Protein AF-A0A9N9CXP7-F1 (afdb_monomer_lite)

Organism: NCBI:txid144530

Sequence (203 aa):
FEVTANEIPDDVFRAHIGELWSLYLSGFIREAYKFSDDKGALYIIEADSLNEAKANTAHLSLSINAYCTYDFIALGPYRSWEKFFQSNDEEIKQQLNIPVEKITNESELQYIWSLFTFNSNFTHEKYRNNVVKQAIQTFRYYKAGIFKELYVMQRPLIVTINVVAKDVQEADIYFQGLPFVNSGMLDWESIPLSPFDYWAKLQ

Structure (mmCIF, N/CA/C/O backbone):
data_AF-A0A9N9CXP7-F1
#
_entry.id   AF-A0A9N9CXP7-F1
#
loop_
_atom_site.group_PDB
_atom_site.id
_atom_site.type_symbol
_atom_site.label_atom_id
_atom_site.label_alt_id
_atom_site.label_comp_id
_atom_site.label_asym_id
_atom_site.label_entity_id
_atom_site.label_seq_id
_atom_site.pdbx_PDB_ins_code
_atom_site.Cartn_x
_atom_site.Cartn_y
_atom_site.Cartn_z
_atom_site.occupancy
_atom_site.B_iso_or_equiv
_atom_site.auth_seq_id
_atom_site.auth_comp_id
_atom_site.auth_asym_id
_atom_site.auth_atom_id
_atom_site.pdbx_PDB_model_num
ATOM 1 N N . PHE A 1 1 ? 7.970 3.909 -6.775 1.00 72.81 1 PHE A N 1
ATOM 2 C CA . PHE A 1 1 ? 8.938 4.685 -7.568 1.00 72.81 1 PHE A CA 1
ATOM 3 C C . PHE A 1 1 ? 8.174 5.723 -8.356 1.00 72.81 1 PHE A C 1
ATOM 5 O O . PHE A 1 1 ? 7.051 5.428 -8.754 1.00 72.81 1 PHE A O 1
ATOM 12 N N . GLU A 1 2 ? 8.767 6.890 -8.572 1.00 68.25 2 GLU A N 1
ATOM 13 C CA . GLU A 1 2 ? 8.227 7.924 -9.458 1.00 68.25 2 GLU A CA 1
ATOM 14 C C . GLU A 1 2 ? 9.088 8.007 -10.718 1.00 68.25 2 GLU A C 1
ATOM 16 O O . GLU A 1 2 ? 10.318 7.930 -10.641 1.00 68.25 2 GLU A O 1
ATOM 21 N N . VAL A 1 3 ? 8.447 8.120 -11.881 1.00 72.75 3 VAL A N 1
ATOM 22 C CA . VAL A 1 3 ? 9.134 8.373 -13.151 1.00 72.75 3 VAL A CA 1
ATOM 23 C C . VAL A 1 3 ? 9.573 9.835 -13.181 1.00 72.75 3 VAL A C 1
ATOM 25 O O . VAL A 1 3 ? 8.749 10.741 -13.089 1.00 72.75 3 VAL A O 1
ATOM 28 N N . THR A 1 4 ? 10.875 10.074 -13.328 1.00 66.19 4 THR A N 1
ATOM 29 C CA . THR A 1 4 ? 11.462 11.426 -13.308 1.00 66.19 4 THR A CA 1
ATOM 30 C C . THR A 1 4 ? 11.680 12.012 -14.703 1.00 66.19 4 THR A C 1
ATOM 32 O O . THR A 1 4 ? 11.959 13.204 -14.831 1.00 66.19 4 THR A O 1
ATOM 35 N N . ALA A 1 5 ? 11.562 11.195 -15.753 1.00 65.75 5 ALA A N 1
ATOM 36 C CA . ALA A 1 5 ? 11.796 11.600 -17.134 1.00 65.75 5 ALA A CA 1
ATOM 37 C C . ALA A 1 5 ? 10.507 11.664 -17.956 1.00 65.75 5 ALA A C 1
ATOM 39 O O . ALA A 1 5 ? 9.596 10.863 -17.781 1.00 65.75 5 ALA A O 1
ATOM 40 N N . ASN A 1 6 ? 10.470 12.602 -18.907 1.00 68.62 6 ASN A N 1
ATOM 41 C CA . ASN A 1 6 ? 9.332 12.772 -19.813 1.00 68.62 6 ASN A CA 1
ATOM 42 C C . ASN A 1 6 ? 9.182 11.602 -20.798 1.00 68.62 6 ASN A C 1
ATOM 44 O O . ASN A 1 6 ? 8.074 11.324 -21.241 1.00 68.62 6 ASN A O 1
ATOM 48 N N . GLU A 1 7 ? 10.287 10.927 -21.131 1.00 81.56 7 GLU A N 1
ATOM 49 C CA . GLU A 1 7 ? 10.320 9.757 -22.008 1.00 81.56 7 GLU A CA 1
ATOM 50 C C . GLU A 1 7 ? 11.385 8.771 -21.510 1.00 81.56 7 GLU A C 1
ATOM 52 O O . GLU A 1 7 ? 12.504 9.166 -21.170 1.00 81.56 7 GLU A O 1
ATOM 57 N N . ILE A 1 8 ? 11.031 7.486 -21.468 1.00 87.31 8 ILE A N 1
ATOM 58 C CA . ILE A 1 8 ? 11.930 6.378 -21.132 1.00 87.31 8 ILE A CA 1
ATOM 59 C C . ILE A 1 8 ? 12.134 5.561 -22.414 1.00 87.31 8 ILE A C 1
ATOM 61 O O . ILE A 1 8 ? 11.135 5.152 -23.007 1.00 87.31 8 ILE A O 1
ATOM 65 N N . PRO A 1 9 ? 13.379 5.287 -22.847 1.00 92.44 9 PRO A N 1
ATOM 66 C CA . PRO A 1 9 ? 13.625 4.415 -23.992 1.00 92.44 9 PRO A CA 1
ATOM 67 C C . PRO A 1 9 ? 13.009 3.021 -23.799 1.00 92.44 9 PRO A C 1
ATOM 69 O O . PRO A 1 9 ? 13.149 2.415 -22.733 1.00 92.44 9 PRO A O 1
ATOM 72 N N . ASP A 1 10 ? 12.346 2.500 -24.834 1.00 90.06 10 ASP A N 1
ATOM 73 C CA . ASP A 1 10 ? 11.617 1.223 -24.778 1.00 90.06 10 ASP A CA 1
ATOM 74 C C . ASP A 1 10 ? 12.507 0.038 -24.375 1.00 90.06 10 ASP A C 1
ATOM 76 O O . ASP A 1 10 ? 12.066 -0.859 -23.655 1.00 90.06 10 ASP A O 1
ATOM 80 N N . ASP A 1 11 ? 13.761 0.022 -24.823 1.00 92.69 11 ASP A N 1
ATOM 81 C CA . ASP A 1 11 ? 14.742 -1.007 -24.485 1.00 92.69 11 ASP A CA 1
ATOM 82 C C . ASP A 1 11 ? 15.120 -0.960 -23.000 1.00 92.69 11 ASP A C 1
ATOM 84 O O . ASP A 1 11 ? 15.135 -2.001 -22.339 1.00 92.69 11 ASP A O 1
ATOM 88 N N . VAL A 1 12 ? 15.327 0.241 -22.451 1.00 93.50 12 VAL A N 1
ATOM 89 C CA . VAL A 1 12 ? 15.604 0.449 -21.021 1.00 93.50 12 VAL A CA 1
ATOM 90 C C . VAL A 1 12 ? 14.388 0.073 -20.177 1.00 93.50 12 VAL A C 1
ATOM 92 O O . VAL A 1 12 ? 14.528 -0.604 -19.155 1.00 93.50 12 VAL A O 1
ATOM 95 N N . PHE A 1 13 ? 13.185 0.463 -20.604 1.00 91.31 13 PHE A N 1
ATOM 96 C CA . PHE A 1 13 ? 11.953 0.095 -19.912 1.00 91.31 13 PHE A CA 1
ATOM 97 C C . PHE A 1 13 ? 11.734 -1.421 -19.933 1.00 91.31 13 PHE A C 1
ATOM 99 O O . PHE A 1 13 ? 11.471 -2.022 -18.894 1.00 91.31 13 PHE A O 1
ATOM 106 N N . ARG A 1 14 ? 11.900 -2.081 -21.085 1.00 93.06 14 ARG A N 1
ATOM 107 C CA . ARG A 1 14 ? 11.744 -3.539 -21.197 1.00 93.06 14 ARG A CA 1
ATOM 108 C C . ARG A 1 14 ? 12.778 -4.291 -20.360 1.00 93.06 14 ARG A C 1
ATOM 110 O O . ARG A 1 14 ? 12.410 -5.260 -19.696 1.00 93.06 14 ARG A O 1
ATOM 117 N N . ALA A 1 15 ? 14.035 -3.842 -20.359 1.00 95.12 15 ALA A N 1
ATOM 118 C CA . ALA A 1 15 ? 15.076 -4.395 -19.495 1.00 95.12 15 ALA A CA 1
ATOM 119 C C . ALA A 1 15 ? 14.673 -4.287 -18.018 1.00 95.12 15 ALA A C 1
ATOM 121 O O . ALA A 1 15 ? 14.692 -5.285 -17.299 1.00 95.12 15 ALA A O 1
ATOM 122 N N . HIS A 1 16 ? 14.178 -3.116 -17.610 1.00 94.56 16 HIS A N 1
ATOM 123 C CA . HIS A 1 16 ? 13.695 -2.885 -16.255 1.00 94.56 16 HIS A CA 1
ATOM 124 C C . HIS A 1 16 ? 12.568 -3.834 -15.838 1.00 94.56 16 HIS A C 1
ATOM 126 O O . HIS A 1 16 ? 12.617 -4.427 -14.761 1.00 94.56 16 HIS A O 1
ATOM 132 N N . ILE A 1 17 ? 11.561 -4.021 -16.696 1.00 94.56 17 ILE A N 1
ATOM 133 C CA . ILE A 1 17 ? 10.469 -4.960 -16.414 1.00 94.56 17 ILE A CA 1
ATOM 134 C C . ILE A 1 17 ? 10.996 -6.398 -16.287 1.00 94.56 17 ILE A C 1
ATOM 136 O O . ILE A 1 17 ? 10.518 -7.143 -15.433 1.00 94.56 17 ILE A O 1
ATOM 140 N N . GLY A 1 18 ? 11.996 -6.795 -17.079 1.00 95.88 18 GLY A N 1
ATOM 141 C CA . GLY A 1 18 ? 12.614 -8.124 -16.981 1.00 95.88 18 GLY A CA 1
ATOM 142 C C . GLY A 1 18 ? 13.365 -8.349 -15.664 1.00 95.88 18 GLY A C 1
ATOM 143 O O . GLY A 1 18 ? 13.296 -9.431 -15.073 1.00 95.88 18 GLY A O 1
ATOM 144 N N . GLU A 1 19 ? 14.043 -7.320 -15.164 1.00 96.19 19 GLU A N 1
ATOM 145 C CA . GLU A 1 19 ? 14.725 -7.357 -13.867 1.00 96.19 19 GLU A CA 1
ATOM 146 C C . GLU A 1 19 ? 13.720 -7.408 -12.708 1.00 96.19 19 GLU A C 1
ATOM 148 O O . GLU A 1 19 ? 13.852 -8.247 -11.817 1.00 96.19 19 GLU A O 1
ATOM 153 N N . LEU A 1 20 ? 12.669 -6.579 -12.747 1.00 95.38 20 LEU A N 1
ATOM 154 C CA . LEU A 1 20 ? 11.582 -6.620 -11.763 1.00 95.38 20 LEU A CA 1
ATOM 155 C C . LEU A 1 20 ? 10.879 -7.978 -11.752 1.00 95.38 20 LEU A C 1
ATOM 157 O O . LEU A 1 20 ? 10.563 -8.500 -10.688 1.00 95.38 20 LEU A O 1
ATOM 161 N N . TRP A 1 21 ? 10.668 -8.577 -12.923 1.00 95.44 21 TRP A N 1
ATOM 162 C CA . TRP A 1 21 ? 10.112 -9.921 -13.029 1.00 95.44 21 TRP A CA 1
ATOM 163 C C . TRP A 1 21 ? 11.020 -10.970 -12.385 1.00 95.44 21 TRP A C 1
ATOM 165 O O . TRP A 1 21 ? 10.540 -11.859 -11.687 1.00 95.44 21 TRP A O 1
ATOM 175 N N . SER A 1 22 ? 12.336 -10.840 -12.549 1.00 95.94 22 SER A N 1
ATOM 176 C CA . SER A 1 22 ? 13.303 -11.725 -11.890 1.00 95.94 22 SER A CA 1
ATOM 177 C C . SER A 1 22 ? 13.246 -11.592 -10.363 1.00 95.94 22 SER A C 1
ATOM 179 O O . SER A 1 22 ? 13.279 -12.601 -9.660 1.00 95.94 22 SER A O 1
ATOM 181 N N . LEU A 1 23 ? 13.088 -10.366 -9.849 1.00 96.38 23 LEU A N 1
ATOM 182 C CA . LEU A 1 23 ? 12.884 -10.094 -8.421 1.00 96.38 23 LEU A CA 1
ATOM 183 C C . LEU A 1 23 ? 11.523 -10.587 -7.901 1.00 96.38 23 LEU A C 1
ATOM 185 O O . LEU A 1 23 ? 11.404 -10.994 -6.748 1.00 96.38 23 LEU A O 1
ATOM 189 N N . TYR A 1 24 ? 10.487 -10.563 -8.737 1.00 95.50 24 TYR A N 1
ATOM 190 C CA . TYR A 1 24 ? 9.189 -11.149 -8.409 1.00 95.50 24 TYR A CA 1
ATOM 191 C C . TYR A 1 24 ? 9.285 -12.676 -8.307 1.00 95.50 24 TYR A C 1
ATOM 193 O O . TYR A 1 24 ? 8.863 -13.268 -7.316 1.00 95.50 24 TYR A O 1
ATOM 201 N N . LEU A 1 25 ? 9.924 -13.324 -9.286 1.00 95.06 25 LEU A N 1
ATOM 202 C CA . LEU A 1 25 ? 10.129 -14.775 -9.291 1.00 95.06 25 LEU A CA 1
ATOM 203 C C . LEU A 1 25 ? 11.022 -15.273 -8.148 1.00 95.06 25 LEU A C 1
ATOM 205 O O . LEU A 1 25 ? 10.848 -16.407 -7.704 1.00 95.06 25 LEU A O 1
ATOM 209 N N . SER A 1 26 ? 11.964 -14.458 -7.664 1.00 95.94 26 SER A N 1
ATOM 210 C CA . SER A 1 26 ? 12.790 -14.811 -6.502 1.00 95.94 26 SER A CA 1
ATOM 211 C C . SER A 1 26 ? 12.045 -14.702 -5.168 1.00 95.94 26 SER A C 1
ATOM 213 O O . SER A 1 26 ? 12.567 -15.150 -4.148 1.00 95.94 26 SER A O 1
ATOM 215 N N . GLY A 1 27 ? 10.842 -14.117 -5.161 1.00 95.00 27 GLY A N 1
ATOM 216 C CA . GLY A 1 27 ? 10.073 -13.824 -3.953 1.00 95.00 27 GLY A CA 1
ATOM 217 C C . GLY A 1 27 ? 10.490 -12.535 -3.243 1.00 95.00 27 GLY A C 1
ATOM 218 O O . GLY A 1 27 ? 9.924 -12.223 -2.200 1.00 95.00 27 GLY A O 1
ATOM 219 N N . PHE A 1 28 ? 11.439 -11.771 -3.796 1.00 96.12 28 PHE A N 1
ATOM 220 C CA . PHE A 1 28 ? 11.832 -10.475 -3.241 1.00 96.12 28 PHE A CA 1
ATOM 221 C C . PHE A 1 28 ? 10.719 -9.431 -3.407 1.00 96.12 28 PHE A C 1
ATOM 223 O O . PHE A 1 28 ? 10.417 -8.697 -2.471 1.00 96.12 28 PHE A O 1
ATOM 230 N N . ILE A 1 29 ? 10.072 -9.374 -4.577 1.00 96.75 29 ILE A N 1
ATOM 231 C CA . ILE A 1 29 ? 8.837 -8.597 -4.770 1.00 96.75 29 ILE A CA 1
ATOM 232 C C . ILE A 1 29 ? 7.653 -9.533 -4.544 1.00 96.75 29 ILE A C 1
ATOM 234 O O . ILE A 1 29 ? 7.446 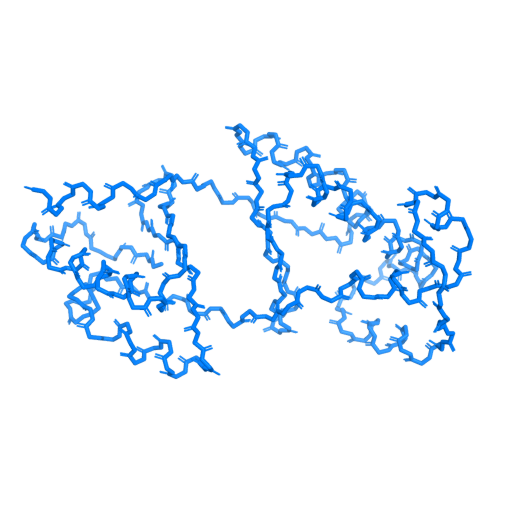-10.468 -5.314 1.00 96.75 29 ILE A O 1
ATOM 238 N N . ARG A 1 30 ? 6.846 -9.255 -3.520 1.00 94.88 30 ARG A N 1
ATOM 239 C CA . ARG A 1 30 ? 5.633 -10.023 -3.217 1.00 94.88 30 ARG A CA 1
ATOM 240 C C . ARG A 1 30 ? 4.432 -9.520 -4.005 1.00 94.88 30 ARG A C 1
ATOM 242 O O . ARG A 1 30 ? 3.683 -10.313 -4.569 1.00 94.88 30 ARG A O 1
ATOM 249 N N . GLU A 1 31 ? 4.257 -8.203 -4.059 1.00 93.75 31 GLU A N 1
ATOM 250 C CA . GLU A 1 31 ? 3.163 -7.562 -4.792 1.00 93.75 31 GLU A CA 1
ATOM 251 C C . GLU A 1 31 ? 3.659 -6.331 -5.556 1.00 93.75 31 GLU A C 1
ATOM 253 O O . GLU A 1 31 ? 4.595 -5.652 -5.128 1.00 93.75 31 GLU A O 1
ATOM 258 N N . ALA A 1 32 ? 3.010 -6.034 -6.681 1.00 94.12 32 ALA A N 1
ATOM 259 C CA . ALA A 1 32 ? 3.299 -4.881 -7.520 1.00 94.12 32 ALA A CA 1
ATOM 260 C C . ALA A 1 32 ? 1.993 -4.247 -8.004 1.00 94.12 32 ALA A C 1
ATOM 262 O O . ALA A 1 32 ? 1.072 -4.954 -8.422 1.00 94.12 32 ALA A O 1
ATOM 263 N N . TYR A 1 33 ? 1.939 -2.918 -7.983 1.00 93.19 33 TYR A N 1
ATOM 264 C CA . TYR A 1 33 ? 0.794 -2.117 -8.411 1.00 93.19 33 TYR A CA 1
ATOM 265 C C . TYR A 1 33 ? 1.274 -0.868 -9.135 1.00 93.19 33 TYR A C 1
ATOM 267 O O . TYR A 1 33 ? 2.288 -0.292 -8.750 1.00 93.19 33 TYR A O 1
ATOM 275 N N . LYS A 1 34 ? 0.536 -0.407 -10.144 1.00 92.12 34 LYS A N 1
ATOM 276 C CA . LYS A 1 34 ? 0.782 0.905 -10.756 1.00 92.12 34 LYS A CA 1
ATOM 277 C C . LYS A 1 34 ? -0.044 1.967 -10.053 1.00 92.12 34 LYS A C 1
ATOM 279 O O . LYS A 1 34 ? -1.154 1.687 -9.599 1.00 92.12 34 LYS A O 1
ATOM 284 N N . PHE A 1 35 ? 0.460 3.190 -10.013 1.00 90.06 35 PHE A N 1
ATOM 285 C CA . PHE A 1 35 ? -0.400 4.331 -9.729 1.00 90.06 35 PHE A CA 1
ATOM 286 C C . PHE A 1 35 ? -1.348 4.547 -10.905 1.00 90.06 35 PHE A C 1
ATOM 288 O O . PHE A 1 35 ? -0.978 4.331 -12.057 1.00 90.06 35 PHE A O 1
ATOM 295 N N . SER A 1 36 ? -2.588 4.936 -10.619 1.00 86.19 36 SER A N 1
ATOM 296 C CA . SER A 1 36 ? -3.614 5.066 -11.667 1.00 86.19 36 SER A CA 1
ATOM 297 C C . SER A 1 36 ? -3.382 6.251 -12.610 1.00 86.19 36 SER A C 1
ATOM 299 O O . SER A 1 36 ? -4.065 6.362 -13.621 1.00 86.19 36 SER A O 1
ATOM 301 N N . ASP A 1 37 ? -2.432 7.130 -12.291 1.00 84.25 37 ASP A N 1
ATOM 302 C CA . ASP A 1 37 ? -1.953 8.191 -13.178 1.00 84.25 37 ASP A CA 1
ATOM 303 C C . ASP A 1 37 ? -0.748 7.763 -14.040 1.00 84.25 37 ASP A C 1
ATOM 305 O O . ASP A 1 37 ? -0.185 8.595 -14.749 1.00 84.25 37 ASP A O 1
ATOM 309 N N . ASP A 1 38 ? -0.352 6.484 -13.967 1.00 79.00 38 ASP A N 1
ATOM 310 C CA . ASP A 1 38 ? 0.796 5.864 -14.643 1.00 79.00 38 ASP A CA 1
ATOM 311 C C . ASP A 1 38 ? 2.158 6.543 -14.363 1.00 79.00 38 ASP A C 1
ATOM 313 O O . ASP A 1 38 ? 3.153 6.246 -15.028 1.00 79.00 38 ASP A O 1
ATOM 317 N N . LYS A 1 39 ? 2.263 7.408 -13.342 1.00 82.69 39 LYS A N 1
ATOM 318 C CA . LYS A 1 39 ? 3.521 8.109 -13.003 1.00 82.69 39 LYS A CA 1
ATOM 319 C C . LYS A 1 39 ? 4.443 7.334 -12.073 1.00 82.69 39 LYS A C 1
ATOM 321 O O . LYS A 1 39 ? 5.533 7.801 -11.739 1.00 82.69 39 LYS A O 1
ATOM 326 N N . GLY A 1 40 ? 4.029 6.149 -11.649 1.00 87.00 40 GLY A N 1
ATOM 327 C CA . GLY A 1 40 ? 4.801 5.359 -10.713 1.00 87.00 40 GLY A CA 1
ATOM 328 C C . GLY A 1 40 ? 4.212 3.992 -10.427 1.00 87.00 40 GLY A C 1
ATOM 329 O O . GLY A 1 40 ? 3.195 3.579 -10.988 1.00 87.00 40 GLY A O 1
ATOM 330 N N . ALA A 1 41 ? 4.880 3.286 -9.523 1.00 91.31 41 ALA A N 1
ATOM 331 C CA . ALA A 1 41 ? 4.427 2.000 -9.017 1.00 91.31 41 ALA A CA 1
ATOM 332 C C . ALA A 1 41 ? 4.737 1.836 -7.530 1.00 91.31 41 ALA A C 1
ATOM 334 O O . ALA A 1 41 ? 5.744 2.345 -7.022 1.00 91.31 41 ALA A O 1
ATOM 335 N N . LEU A 1 42 ? 3.893 1.054 -6.865 1.00 92.44 42 LEU A N 1
ATOM 336 C CA . LEU A 1 42 ? 4.086 0.550 -5.516 1.00 92.44 42 LEU A CA 1
ATOM 337 C C . LEU A 1 42 ? 4.547 -0.907 -5.589 1.00 92.44 42 LEU A C 1
ATOM 339 O O . LEU A 1 42 ? 3.910 -1.733 -6.244 1.00 92.44 42 LEU A O 1
ATOM 343 N N . TYR A 1 43 ? 5.615 -1.222 -4.863 1.00 94.00 43 TYR A N 1
ATOM 344 C CA . TYR A 1 43 ? 6.077 -2.591 -4.664 1.00 94.00 43 TYR A CA 1
ATOM 345 C C . TYR A 1 43 ? 6.029 -2.928 -3.184 1.00 94.00 43 TYR A C 1
ATOM 347 O O . TYR A 1 43 ? 6.490 -2.143 -2.354 1.00 94.00 43 TYR A O 1
ATOM 355 N N . ILE A 1 44 ? 5.511 -4.110 -2.865 1.00 93.62 44 ILE A N 1
ATOM 356 C CA . ILE A 1 44 ? 5.648 -4.696 -1.536 1.00 93.62 44 ILE A CA 1
ATOM 357 C C . ILE A 1 44 ? 6.774 -5.710 -1.621 1.00 93.62 44 ILE A C 1
ATOM 359 O O . ILE A 1 44 ? 6.673 -6.684 -2.369 1.00 93.62 44 ILE A O 1
ATOM 363 N N . ILE A 1 45 ? 7.853 -5.433 -0.896 1.00 94.75 45 ILE A N 1
ATOM 364 C CA . ILE A 1 45 ? 9.097 -6.195 -0.966 1.00 94.75 45 ILE A CA 1
ATOM 365 C C . ILE A 1 45 ? 9.398 -6.871 0.367 1.00 94.75 45 ILE A C 1
ATOM 367 O O . ILE A 1 45 ? 9.154 -6.296 1.428 1.00 94.75 45 ILE A O 1
ATOM 371 N N . GLU A 1 46 ? 9.959 -8.069 0.290 1.00 94.12 46 GLU A N 1
ATOM 372 C CA . GLU A 1 46 ? 10.467 -8.822 1.432 1.00 94.12 46 GLU A CA 1
ATOM 373 C C . GLU A 1 46 ? 11.982 -8.598 1.505 1.00 94.12 46 GLU A C 1
ATOM 375 O O . GLU A 1 46 ? 12.742 -9.117 0.688 1.00 94.12 46 GLU A O 1
ATOM 380 N N . ALA A 1 47 ? 12.415 -7.765 2.452 1.00 93.06 47 ALA A N 1
ATOM 381 C CA . ALA A 1 47 ? 13.822 -7.457 2.692 1.00 93.06 47 ALA A CA 1
ATOM 382 C C . ALA A 1 47 ? 14.091 -7.391 4.199 1.00 93.06 47 ALA A C 1
ATOM 384 O O . ALA A 1 47 ? 13.313 -6.795 4.949 1.00 93.06 47 ALA A O 1
ATOM 385 N N . ASP A 1 48 ? 15.232 -7.917 4.635 1.00 90.44 48 ASP A N 1
ATOM 386 C CA . ASP A 1 48 ? 15.662 -7.901 6.035 1.00 90.44 48 ASP A CA 1
ATOM 387 C C .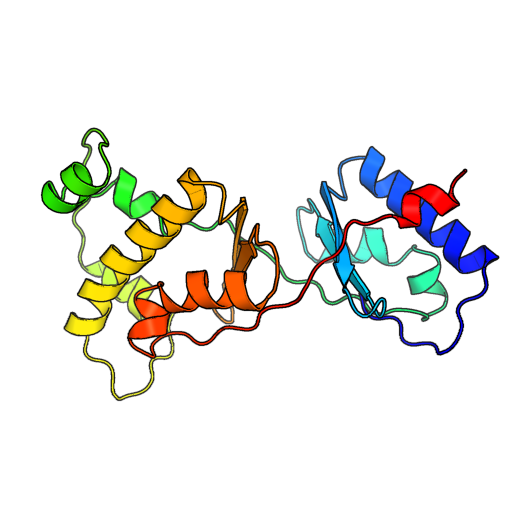 ASP A 1 48 ? 16.067 -6.490 6.488 1.00 90.44 48 ASP A C 1
ATOM 389 O O . ASP A 1 48 ? 16.123 -6.182 7.683 1.00 90.44 48 ASP A O 1
ATOM 393 N N . SER A 1 49 ? 16.380 -5.600 5.539 1.00 91.62 49 SER A N 1
ATOM 394 C CA . SER A 1 49 ? 16.735 -4.213 5.834 1.00 91.62 49 SER A CA 1
ATOM 395 C C . SER A 1 49 ? 16.485 -3.254 4.672 1.00 91.62 49 SER A C 1
ATOM 397 O O . SER A 1 49 ? 16.473 -3.628 3.501 1.00 91.62 49 SER A O 1
ATOM 399 N N . LEU A 1 50 ? 16.416 -1.955 4.990 1.00 92.25 50 LEU A N 1
ATOM 400 C CA . LEU A 1 50 ? 16.421 -0.894 3.978 1.00 92.25 50 LEU A CA 1
ATOM 401 C C . LEU A 1 50 ? 17.677 -0.920 3.094 1.00 92.25 50 LEU A C 1
ATOM 403 O O . LEU A 1 50 ? 17.616 -0.511 1.939 1.00 92.25 50 LEU A O 1
ATOM 407 N N . ASN A 1 51 ? 18.817 -1.368 3.625 1.00 94.25 51 ASN A N 1
ATOM 408 C CA . ASN A 1 51 ? 20.057 -1.441 2.853 1.00 94.25 51 ASN A CA 1
ATOM 409 C C . ASN A 1 51 ? 19.986 -2.545 1.799 1.00 94.25 51 ASN A C 1
ATOM 411 O O . ASN A 1 51 ? 20.382 -2.319 0.661 1.00 94.25 51 ASN A O 1
ATOM 415 N N . GLU A 1 52 ? 19.436 -3.703 2.158 1.00 94.56 52 GLU A N 1
ATOM 416 C CA . GLU A 1 52 ? 19.168 -4.780 1.207 1.00 94.56 52 GLU A CA 1
ATOM 417 C C . GLU A 1 52 ? 18.147 -4.345 0.152 1.00 94.56 52 GLU A C 1
ATOM 419 O O . GLU A 1 52 ? 18.373 -4.549 -1.041 1.00 94.56 52 GLU A O 1
ATOM 424 N N . ALA A 1 53 ? 17.064 -3.684 0.574 1.00 94.88 53 ALA A N 1
ATOM 425 C CA . ALA A 1 53 ? 16.059 -3.161 -0.343 1.00 94.88 53 ALA A CA 1
ATOM 426 C C . ALA A 1 53 ? 16.668 -2.216 -1.392 1.00 94.88 53 ALA A C 1
ATOM 428 O O . ALA A 1 53 ? 16.417 -2.342 -2.592 1.00 94.88 53 ALA A O 1
ATOM 429 N N . LYS A 1 54 ? 17.531 -1.300 -0.940 1.00 94.81 54 LYS A N 1
ATOM 430 C CA . LYS A 1 54 ? 18.267 -0.371 -1.806 1.00 94.81 54 LYS A CA 1
ATOM 431 C C . LYS A 1 54 ? 19.269 -1.085 -2.705 1.00 94.81 54 LYS A C 1
ATOM 433 O O . LYS A 1 54 ? 19.367 -0.745 -3.876 1.00 94.81 54 LYS A O 1
ATOM 438 N N . ALA A 1 55 ? 20.001 -2.070 -2.192 1.00 94.31 55 ALA A N 1
ATOM 439 C CA . ALA A 1 55 ? 20.980 -2.810 -2.983 1.00 94.31 55 ALA A CA 1
ATOM 440 C C . ALA A 1 55 ? 20.312 -3.573 -4.139 1.00 94.31 55 ALA A C 1
ATOM 442 O O . ALA A 1 55 ? 20.742 -3.449 -5.282 1.00 94.31 55 ALA A O 1
ATOM 443 N N . ASN A 1 56 ? 19.211 -4.280 -3.868 1.00 93.81 56 ASN A N 1
ATOM 444 C CA . ASN A 1 56 ? 18.488 -5.052 -4.886 1.00 93.81 56 ASN A CA 1
ATOM 445 C C . ASN A 1 56 ? 17.833 -4.177 -5.968 1.00 93.81 56 ASN A C 1
ATOM 447 O O . ASN A 1 56 ? 17.622 -4.633 -7.088 1.00 93.81 56 ASN A O 1
ATOM 451 N N . THR A 1 57 ? 17.531 -2.915 -5.662 1.00 93.62 57 THR A N 1
ATOM 452 C CA . THR A 1 57 ? 16.891 -1.975 -6.599 1.00 93.62 57 THR A CA 1
ATOM 453 C C . THR A 1 57 ? 17.877 -1.033 -7.295 1.00 93.62 57 THR A C 1
ATOM 455 O O . THR A 1 57 ? 17.569 -0.506 -8.366 1.00 93.62 57 THR A O 1
ATOM 458 N N . ALA A 1 58 ? 19.079 -0.834 -6.746 1.00 93.31 58 ALA A N 1
ATOM 459 C CA . ALA A 1 58 ? 20.099 0.056 -7.308 1.00 93.31 58 ALA A CA 1
ATOM 460 C C . ALA A 1 58 ? 20.611 -0.398 -8.683 1.00 93.31 58 ALA A C 1
ATOM 462 O O . ALA A 1 58 ? 21.048 0.429 -9.479 1.00 93.31 58 ALA A O 1
ATOM 463 N N . HIS A 1 59 ? 20.546 -1.700 -8.963 1.00 91.94 59 HIS A N 1
ATOM 464 C CA . HIS A 1 59 ? 21.010 -2.283 -10.222 1.00 91.94 59 HIS A CA 1
ATOM 465 C C . HIS A 1 59 ? 19.963 -2.269 -11.334 1.00 91.94 59 HIS A C 1
ATOM 467 O O . HIS A 1 59 ? 20.264 -2.679 -12.450 1.00 91.94 59 HIS A O 1
ATOM 473 N N . LEU A 1 60 ? 18.742 -1.824 -11.037 1.00 94.88 60 LEU A N 1
ATOM 474 C CA . LEU A 1 60 ? 17.676 -1.832 -12.021 1.00 94.88 60 LEU A CA 1
ATOM 475 C C . LEU A 1 60 ? 17.937 -0.790 -13.112 1.00 94.88 60 LEU A C 1
ATOM 477 O O . LEU A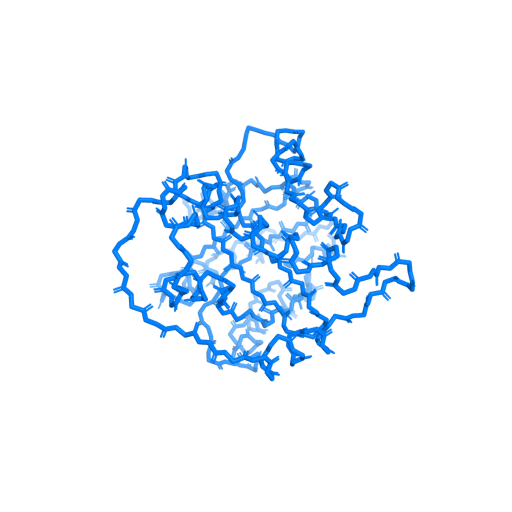 1 60 ? 18.417 0.312 -12.841 1.00 94.88 60 LEU A O 1
ATOM 481 N N . SER A 1 61 ? 17.563 -1.114 -14.342 1.00 95.19 61 SER A N 1
ATOM 482 C CA . SER A 1 61 ? 17.805 -0.315 -15.539 1.00 95.19 61 SER A CA 1
ATOM 483 C C . SER A 1 61 ? 17.278 1.118 -15.404 1.00 95.19 61 SER A C 1
ATOM 485 O O . SER A 1 61 ? 18.003 2.060 -15.724 1.00 95.19 61 SER A O 1
ATOM 487 N N . LEU A 1 62 ? 16.077 1.335 -14.850 1.00 93.00 62 LEU A N 1
ATOM 488 C CA . LEU A 1 62 ? 15.594 2.700 -14.581 1.00 93.00 62 LEU A CA 1
ATOM 489 C C . LEU A 1 62 ? 16.362 3.415 -13.459 1.00 93.00 62 LEU A C 1
ATOM 491 O O . LEU A 1 62 ? 16.466 4.639 -13.499 1.00 93.00 62 LEU A O 1
ATOM 495 N N . SER A 1 63 ? 16.909 2.688 -12.482 1.00 91.56 63 SER A N 1
ATOM 496 C CA . SER A 1 63 ? 17.726 3.257 -11.401 1.00 91.56 63 SER A CA 1
ATOM 497 C C . SER A 1 63 ? 19.078 3.731 -11.927 1.00 91.56 63 SER A C 1
ATOM 499 O O . SER A 1 63 ? 19.467 4.874 -11.701 1.00 91.56 63 SER A O 1
ATOM 501 N N . ILE A 1 64 ? 19.779 2.869 -12.671 1.00 93.44 64 ILE A N 1
ATOM 502 C CA . ILE A 1 64 ? 21.115 3.154 -13.218 1.00 93.44 64 ILE A CA 1
ATOM 503 C C . ILE A 1 64 ? 21.068 4.340 -14.184 1.00 93.44 64 ILE A C 1
ATOM 505 O O . ILE A 1 64 ? 21.979 5.164 -14.196 1.00 93.44 64 ILE A O 1
ATOM 509 N N . ASN A 1 65 ? 19.993 4.451 -14.967 1.00 91.31 65 ASN A N 1
ATOM 510 C CA . ASN A 1 65 ? 19.809 5.543 -15.921 1.00 91.31 65 ASN A CA 1
ATOM 511 C C . ASN A 1 65 ? 19.125 6.785 -15.316 1.00 91.31 65 ASN A C 1
ATOM 513 O O . ASN A 1 65 ? 18.808 7.718 -16.048 1.00 91.31 65 ASN A O 1
ATOM 517 N N . ALA A 1 66 ? 18.897 6.813 -13.996 1.00 89.12 66 ALA A N 1
ATOM 518 C CA . ALA A 1 66 ? 18.261 7.921 -13.276 1.00 89.12 66 ALA A CA 1
ATOM 519 C C . ALA A 1 66 ? 16.870 8.331 -13.815 1.00 89.12 66 ALA A C 1
ATOM 521 O O . ALA A 1 66 ? 16.444 9.475 -13.649 1.00 89.12 66 ALA A O 1
ATOM 522 N N . TYR A 1 67 ? 16.145 7.386 -14.425 1.00 89.94 67 TYR A N 1
ATOM 523 C CA . TYR A 1 67 ? 14.773 7.572 -14.914 1.00 89.94 67 TYR A CA 1
ATOM 524 C C . TYR A 1 67 ? 13.715 7.420 -13.818 1.00 89.94 67 TYR A C 1
ATOM 526 O O . TYR A 1 67 ? 12.538 7.707 -14.048 1.00 89.94 67 TYR A O 1
ATOM 534 N N . CYS A 1 68 ? 14.114 6.953 -12.634 1.00 85.94 68 CYS A N 1
ATOM 535 C CA . CYS A 1 68 ? 13.239 6.889 -11.478 1.00 85.94 68 CYS A CA 1
ATOM 536 C C . CYS A 1 68 ? 13.980 7.080 -10.158 1.00 85.94 68 CYS A C 1
ATOM 538 O O . CYS A 1 68 ? 15.189 6.858 -10.053 1.00 85.94 68 CYS A O 1
ATOM 540 N N . THR A 1 69 ? 13.212 7.425 -9.131 1.00 85.81 69 THR A N 1
ATOM 541 C CA . THR A 1 69 ? 13.629 7.386 -7.729 1.00 85.81 69 THR A CA 1
ATOM 542 C C . THR A 1 69 ? 12.745 6.426 -6.941 1.00 85.81 69 THR A C 1
ATOM 544 O O . THR A 1 69 ? 11.575 6.202 -7.264 1.00 85.81 69 THR A O 1
ATOM 547 N N . TYR A 1 70 ? 13.316 5.843 -5.888 1.00 89.69 70 TYR A N 1
ATOM 548 C CA . TYR A 1 70 ? 12.602 4.960 -4.972 1.00 89.69 70 TYR A CA 1
ATOM 549 C C . TYR A 1 70 ? 12.524 5.592 -3.595 1.00 89.69 70 TYR A C 1
ATOM 551 O O . TYR A 1 70 ? 13.553 5.834 -2.960 1.00 89.69 70 TYR A O 1
ATOM 559 N N . ASP A 1 71 ? 11.299 5.739 -3.111 1.00 89.75 71 ASP A N 1
ATOM 560 C CA . ASP A 1 71 ? 11.036 5.970 -1.703 1.00 89.75 71 ASP A CA 1
ATOM 561 C C . ASP A 1 71 ? 10.861 4.627 -1.004 1.00 89.75 71 ASP A C 1
ATOM 563 O O . ASP A 1 71 ? 9.973 3.838 -1.331 1.00 89.75 71 ASP A O 1
ATOM 567 N N . PHE A 1 72 ? 11.746 4.352 -0.047 1.00 90.62 72 PHE A N 1
ATOM 568 C CA . PHE A 1 72 ? 11.681 3.141 0.762 1.00 90.62 72 PHE A CA 1
ATOM 569 C C . PHE A 1 72 ? 11.039 3.450 2.100 1.00 90.62 72 PHE A C 1
ATOM 571 O O . PHE A 1 72 ? 11.580 4.216 2.900 1.00 90.62 72 PHE A O 1
ATOM 578 N N . ILE A 1 73 ? 9.922 2.784 2.363 1.00 88.38 73 ILE A N 1
ATOM 579 C CA . ILE A 1 73 ? 9.216 2.864 3.634 1.00 88.38 73 ILE A CA 1
ATOM 580 C C . ILE A 1 73 ? 9.439 1.542 4.362 1.00 88.38 73 ILE A C 1
ATOM 582 O O . ILE A 1 73 ? 9.033 0.486 3.886 1.00 88.38 73 ILE A O 1
ATOM 586 N N . ALA A 1 74 ? 10.111 1.595 5.514 1.00 89.50 74 ALA A N 1
ATOM 587 C CA . ALA A 1 74 ? 10.270 0.422 6.365 1.00 89.50 74 ALA A CA 1
ATOM 588 C C . ALA A 1 74 ? 8.938 0.126 7.062 1.00 89.50 74 ALA A C 1
ATOM 590 O O . ALA A 1 74 ? 8.470 0.909 7.895 1.00 89.50 74 ALA A O 1
ATOM 591 N N . LEU A 1 75 ? 8.342 -1.008 6.711 1.00 88.00 75 LEU A N 1
ATOM 592 C CA . LEU A 1 75 ? 7.054 -1.440 7.229 1.00 88.00 75 LEU A CA 1
ATOM 593 C C . LEU A 1 75 ? 7.247 -2.472 8.340 1.00 88.00 75 LEU A C 1
ATOM 595 O O . LEU A 1 75 ? 8.021 -3.417 8.217 1.00 88.00 75 LEU A O 1
ATOM 599 N N . GLY A 1 76 ? 6.528 -2.280 9.441 1.00 82.44 76 GLY A N 1
ATOM 600 C CA . GLY A 1 76 ? 6.370 -3.258 10.507 1.00 82.44 76 GLY A CA 1
ATOM 601 C C . GLY A 1 76 ? 4.970 -3.875 10.495 1.00 82.44 76 GLY A C 1
ATOM 602 O O . GLY A 1 76 ? 4.037 -3.303 9.919 1.00 82.44 76 GLY A O 1
ATOM 603 N N . PRO A 1 77 ? 4.787 -5.024 11.166 1.00 76.88 77 PRO A N 1
ATOM 604 C CA . PRO A 1 77 ? 3.477 -5.649 11.284 1.00 76.88 77 PRO A CA 1
ATOM 605 C C . PRO A 1 77 ? 2.499 -4.738 12.036 1.00 76.88 77 PRO A C 1
ATOM 607 O O . PRO A 1 77 ? 2.853 -4.114 13.042 1.00 76.88 77 PRO A O 1
ATOM 610 N N . TYR A 1 78 ? 1.245 -4.697 11.583 1.00 78.44 78 TYR A N 1
ATOM 611 C CA . TYR A 1 78 ? 0.168 -4.025 12.305 1.00 78.44 78 TYR A CA 1
ATOM 612 C C . TYR A 1 78 ? -0.231 -4.827 13.551 1.00 78.44 78 TYR A C 1
ATOM 614 O O . TYR A 1 78 ? -0.953 -5.818 13.476 1.00 78.44 78 TYR A O 1
ATOM 622 N N . ARG A 1 79 ? 0.246 -4.390 14.722 1.00 71.81 79 ARG A N 1
ATOM 623 C CA . ARG A 1 79 ? 0.050 -5.101 16.001 1.00 71.81 79 ARG A CA 1
ATOM 624 C C . ARG A 1 79 ? -1.155 -4.641 16.815 1.00 71.81 79 ARG A C 1
ATOM 626 O O . ARG A 1 79 ? -1.423 -5.206 17.872 1.00 71.81 79 ARG A O 1
ATOM 633 N N . SER A 1 80 ? -1.907 -3.630 16.372 1.00 68.19 80 SER A N 1
ATOM 634 C CA . SER A 1 80 ? -3.017 -3.097 17.180 1.00 68.19 80 SER A CA 1
ATOM 635 C C . SER A 1 80 ? -4.103 -4.140 17.468 1.00 68.19 80 SER A C 1
ATOM 637 O O . SER A 1 80 ? -4.807 -4.007 18.464 1.00 68.19 80 SER A O 1
ATOM 639 N N . TRP A 1 81 ? -4.210 -5.198 16.654 1.00 63.31 81 TRP A N 1
ATOM 640 C CA . TRP A 1 81 ? -5.131 -6.305 16.912 1.00 63.31 81 TRP A CA 1
ATOM 641 C C . TRP A 1 81 ? -4.652 -7.303 17.967 1.00 63.31 81 TRP A C 1
ATOM 643 O O . TRP A 1 81 ? -5.496 -7.929 18.604 1.00 63.31 81 TRP A O 1
ATOM 653 N N . GLU A 1 82 ? -3.339 -7.442 18.193 1.00 64.50 82 GLU A N 1
ATOM 654 C CA . GLU A 1 82 ? -2.779 -8.398 19.168 1.00 64.50 82 GLU A CA 1
ATOM 655 C C . GLU A 1 82 ? -3.399 -8.188 20.553 1.00 64.50 82 GLU A C 1
ATOM 657 O O . GLU A 1 82 ? -3.752 -9.142 21.244 1.00 64.50 82 GLU A O 1
ATOM 662 N N . LYS A 1 83 ? -3.649 -6.923 20.905 1.00 54.28 83 LYS A N 1
ATOM 663 C CA . LYS A 1 83 ? -4.263 -6.549 22.176 1.00 54.28 83 LYS A CA 1
ATOM 664 C C . LYS A 1 83 ? -5.714 -6.994 22.315 1.00 54.28 83 LYS A C 1
ATOM 666 O O . LYS A 1 83 ? -6.131 -7.216 23.442 1.00 54.28 83 LYS A O 1
ATOM 671 N N . PHE A 1 84 ? -6.483 -7.155 21.234 1.00 54.09 84 PHE A N 1
ATOM 672 C CA . PHE A 1 84 ? -7.846 -7.696 21.339 1.00 54.09 84 PHE A CA 1
ATOM 673 C C . PHE A 1 84 ? -7.850 -9.172 21.649 1.00 54.09 84 PHE A C 1
ATOM 675 O O . PHE A 1 84 ? -8.578 -9.595 22.545 1.00 54.09 84 PHE A O 1
ATOM 682 N N . PHE A 1 85 ? -7.018 -9.927 20.934 1.00 51.50 85 PHE A N 1
ATOM 683 C CA . PHE A 1 85 ? -6.855 -11.358 21.164 1.00 51.50 85 PHE A CA 1
ATOM 684 C C . PHE A 1 85 ? -6.318 -11.647 22.571 1.00 51.50 85 PHE A C 1
ATOM 686 O O . PHE A 1 85 ? -6.576 -12.712 23.116 1.00 51.50 85 PHE A O 1
ATOM 693 N N . GLN A 1 86 ? -5.633 -10.673 23.172 1.00 50.53 86 GLN A N 1
ATOM 694 C CA . GLN A 1 86 ? -5.136 -10.711 24.545 1.00 50.53 86 GLN A CA 1
ATOM 695 C C . GLN A 1 86 ? -6.060 -10.015 25.567 1.00 50.53 86 GLN A C 1
ATOM 697 O O . GLN A 1 86 ? -5.795 -10.066 26.764 1.00 50.53 86 GLN A O 1
ATOM 702 N N . SER A 1 87 ? -7.112 -9.302 25.145 1.00 49.06 87 SER A N 1
ATOM 703 C CA . SER A 1 87 ? -7.961 -8.526 26.065 1.00 49.06 87 SER A CA 1
ATOM 704 C C . SER A 1 87 ? -8.946 -9.431 26.797 1.00 49.06 87 SER A C 1
ATOM 706 O O . SER A 1 87 ? -9.417 -10.415 26.241 1.00 49.06 87 SER A O 1
ATOM 708 N N . ASN A 1 88 ? -9.316 -9.080 28.031 1.00 52.03 88 ASN A N 1
ATOM 709 C CA . ASN A 1 88 ? -10.311 -9.800 28.837 1.00 52.03 88 ASN A CA 1
ATOM 710 C C . ASN A 1 88 ? -11.696 -9.139 28.878 1.00 52.03 88 ASN A C 1
ATOM 712 O O . ASN A 1 88 ? -12.495 -9.420 29.764 1.00 52.03 88 ASN A O 1
ATOM 716 N N . ASP A 1 89 ? -11.962 -8.257 27.923 1.00 53.69 89 ASP A N 1
ATOM 717 C CA . ASP A 1 89 ? -13.190 -7.478 27.866 1.00 53.69 89 ASP A CA 1
ATOM 718 C C . ASP A 1 89 ? -14.309 -8.295 27.197 1.00 53.69 89 ASP A C 1
ATOM 720 O O . ASP A 1 89 ? -14.278 -8.568 25.993 1.00 53.69 89 ASP A O 1
ATOM 724 N N . GLU A 1 90 ? -15.273 -8.740 28.005 1.00 55.38 90 GLU A N 1
ATOM 725 C CA . GLU A 1 90 ? -16.399 -9.573 27.566 1.00 55.38 90 GLU A CA 1
ATOM 726 C C . GLU A 1 90 ? -17.301 -8.857 26.546 1.00 55.38 90 GLU A C 1
ATOM 728 O O . GLU A 1 90 ? -17.878 -9.507 25.672 1.00 55.38 90 GLU A O 1
ATOM 733 N N . GLU A 1 91 ? -17.383 -7.523 26.590 1.00 54.81 91 GLU A N 1
ATOM 734 C CA . GLU A 1 91 ? -18.182 -6.737 25.645 1.00 54.81 91 GLU A CA 1
ATOM 735 C C . GLU A 1 91 ? -17.514 -6.709 24.262 1.00 54.81 91 GLU A C 1
ATOM 737 O O . GLU A 1 91 ? -18.163 -6.956 23.242 1.00 54.81 91 GLU A O 1
ATOM 742 N N . ILE A 1 92 ? -16.191 -6.513 24.221 1.00 54.34 92 ILE A N 1
ATOM 743 C CA . ILE A 1 92 ? -15.397 -6.592 22.983 1.00 54.34 92 ILE A CA 1
ATOM 744 C C . ILE A 1 92 ? -15.488 -7.998 22.375 1.00 54.34 92 ILE A C 1
ATOM 746 O O . ILE A 1 92 ? -15.643 -8.148 21.162 1.00 54.34 92 ILE A O 1
ATOM 750 N N . LYS A 1 93 ? -15.436 -9.045 23.200 1.00 53.97 93 LYS A N 1
ATOM 751 C CA . LYS A 1 93 ? -15.498 -10.439 22.735 1.00 53.97 93 LYS A CA 1
ATOM 752 C C . LYS A 1 93 ? -16.869 -10.849 22.231 1.00 53.97 93 LYS A C 1
ATOM 754 O O . LYS A 1 93 ? -16.929 -11.537 21.217 1.00 53.97 93 LYS A O 1
ATOM 759 N N . GLN A 1 94 ? -17.957 -10.392 22.852 1.00 58.97 94 GLN A N 1
ATOM 760 C CA . GLN A 1 94 ? -19.304 -10.570 22.296 1.00 58.97 94 GLN A CA 1
ATOM 761 C C . GLN A 1 94 ? -19.451 -9.872 20.941 1.00 58.97 94 GLN A C 1
ATOM 763 O O . GLN A 1 94 ? -20.050 -10.426 20.023 1.00 58.97 94 GLN A O 1
ATOM 768 N N . GLN A 1 95 ? -18.854 -8.689 20.780 1.00 56.62 95 GLN A N 1
ATOM 769 C CA . GLN A 1 95 ? -18.877 -7.957 19.511 1.00 56.62 95 GLN A CA 1
ATOM 770 C C . GLN A 1 95 ? -17.995 -8.574 18.408 1.00 56.62 95 GLN A C 1
ATOM 772 O O . GLN A 1 95 ? -18.183 -8.223 17.236 1.00 56.62 95 GLN A O 1
ATOM 777 N N . LEU A 1 96 ? -17.042 -9.449 18.767 1.00 52.94 96 LEU A N 1
ATOM 778 C CA . LEU A 1 96 ? -16.050 -10.058 17.867 1.00 52.94 96 LEU A CA 1
ATOM 779 C C . LEU A 1 96 ? -16.161 -11.590 17.710 1.00 52.94 96 LEU A C 1
ATOM 781 O O . LEU A 1 96 ? -15.577 -12.131 16.775 1.00 52.94 96 LEU A O 1
ATOM 785 N N . ASN A 1 97 ? -16.910 -12.282 18.575 1.00 59.81 97 ASN A N 1
ATOM 786 C CA . ASN A 1 97 ? -17.092 -13.741 18.614 1.00 59.81 97 ASN A CA 1
ATOM 787 C C . ASN A 1 97 ? -15.779 -14.557 18.793 1.00 59.81 97 ASN A C 1
ATOM 789 O O . ASN A 1 97 ? -15.526 -15.490 18.030 1.00 59.81 97 ASN A O 1
ATOM 793 N N . ILE A 1 98 ? -14.923 -14.208 19.775 1.00 44.72 98 ILE A N 1
ATOM 794 C CA . ILE A 1 98 ? -13.577 -14.809 20.003 1.00 44.72 98 ILE A CA 1
ATOM 795 C C . ILE A 1 98 ? -13.421 -15.376 21.447 1.00 44.72 98 ILE A C 1
ATOM 797 O O . ILE A 1 98 ? -13.868 -14.709 22.382 1.00 44.72 98 ILE A O 1
ATOM 801 N N . PRO A 1 99 ? -12.760 -16.544 21.677 1.00 37.66 99 PRO A N 1
ATOM 802 C CA . PRO A 1 99 ? -12.484 -17.108 23.017 1.00 37.66 99 PRO A CA 1
ATOM 803 C C . PRO A 1 99 ? -11.385 -16.372 23.822 1.00 37.66 99 PRO A C 1
ATOM 805 O O . PRO A 1 99 ? -10.532 -15.698 23.257 1.00 37.66 99 PRO A O 1
ATOM 808 N N . VAL A 1 100 ? -11.402 -16.508 25.155 1.00 38.66 100 VAL A N 1
ATOM 809 C CA . VAL A 1 100 ? -10.726 -15.632 26.142 1.00 38.66 100 VAL A CA 1
ATOM 810 C C . VAL A 1 100 ? -9.350 -16.136 26.634 1.00 38.66 100 VAL A C 1
ATOM 812 O O . VAL A 1 100 ? -9.325 -17.207 27.225 1.00 38.66 100 VAL A O 1
ATOM 815 N N . GLU A 1 101 ? -8.290 -15.300 26.592 1.00 36.06 101 GLU A N 1
ATOM 816 C CA . GLU A 1 101 ? -7.145 -15.291 27.549 1.00 36.06 101 GLU A CA 1
ATOM 817 C C . GLU A 1 101 ? -6.604 -13.847 27.817 1.00 36.06 101 GLU A C 1
ATOM 819 O O . GLU A 1 101 ? -6.786 -12.957 26.993 1.00 36.06 101 GLU A O 1
ATOM 824 N N . LYS A 1 102 ? -6.006 -13.611 29.007 1.00 40.16 102 LYS A N 1
ATOM 825 C CA . LYS A 1 102 ? -5.805 -12.325 29.753 1.00 40.16 102 LYS A CA 1
ATOM 826 C C . LYS A 1 102 ? -4.688 -11.360 29.295 1.00 40.16 102 LYS A C 1
ATOM 828 O O . LYS A 1 102 ? -3.559 -11.822 29.193 1.00 40.16 102 LYS A O 1
ATOM 833 N N . ILE A 1 103 ? -4.924 -10.028 29.401 1.00 44.34 103 ILE A N 1
ATOM 834 C CA . ILE A 1 103 ? -3.963 -8.950 29.790 1.00 44.34 103 ILE A CA 1
ATOM 835 C C . ILE A 1 103 ? -4.665 -7.764 30.497 1.00 44.34 103 ILE A C 1
ATOM 837 O O . ILE A 1 103 ? -5.730 -7.302 30.088 1.00 44.34 103 ILE A O 1
ATOM 841 N N . THR A 1 104 ? -3.996 -7.233 31.530 1.00 44.97 104 THR A N 1
ATOM 842 C CA . THR A 1 104 ? -4.290 -5.995 32.276 1.00 44.97 104 THR A CA 1
ATOM 843 C C . THR A 1 104 ? -2.969 -5.291 32.641 1.00 44.97 104 THR A C 1
ATOM 845 O O . THR A 1 104 ? -2.319 -5.723 33.591 1.00 44.97 104 THR A O 1
ATOM 848 N N . ASN A 1 105 ? -2.533 -4.230 31.945 1.00 47.31 105 ASN A N 1
ATOM 849 C CA . ASN A 1 105 ? -1.533 -3.304 32.511 1.00 47.31 105 ASN A CA 1
ATOM 850 C C . ASN A 1 105 ? -1.632 -1.879 31.927 1.00 47.31 105 ASN A C 1
ATOM 852 O O . ASN A 1 105 ? -1.662 -1.677 30.715 1.00 47.31 105 ASN A O 1
ATOM 856 N N . GLU A 1 106 ? -1.684 -0.892 32.818 1.00 48.72 106 GLU A N 1
ATOM 857 C CA . GLU A 1 106 ? -1.879 0.542 32.572 1.00 48.72 106 GLU A CA 1
ATOM 858 C C . GLU A 1 106 ? -0.634 1.227 31.972 1.00 48.72 106 GLU A C 1
ATOM 860 O O . GLU A 1 106 ? -0.747 2.176 31.194 1.00 48.72 106 GLU A O 1
ATOM 865 N N . SER A 1 107 ? 0.560 0.704 32.269 1.00 50.41 107 SER A N 1
ATOM 866 C CA . SER A 1 107 ? 1.845 1.241 31.796 1.00 50.41 107 SER A CA 1
ATOM 867 C C . SER A 1 107 ? 2.017 1.157 30.274 1.00 50.41 107 SER A C 1
ATOM 869 O O . SER A 1 107 ? 2.643 2.017 29.655 1.00 50.41 107 SER A O 1
ATOM 871 N N . GLU A 1 108 ? 1.417 0.158 29.631 1.00 48.06 108 GLU A N 1
ATOM 872 C CA . GLU A 1 108 ? 1.519 -0.024 28.182 1.00 48.06 108 GLU A CA 1
ATOM 873 C C . GLU A 1 108 ? 0.581 0.895 27.394 1.00 48.06 108 GLU A C 1
ATOM 875 O O . GLU A 1 108 ? 0.879 1.254 26.253 1.00 48.06 108 GLU A O 1
ATOM 880 N N . LEU A 1 109 ? -0.548 1.293 27.990 1.00 50.00 109 LEU A N 1
ATOM 881 C CA . LEU A 1 109 ? -1.427 2.312 27.411 1.00 50.00 109 LEU A CA 1
ATOM 882 C C . LEU A 1 109 ? -0.735 3.678 27.410 1.00 50.00 109 LEU A C 1
ATOM 884 O O . LEU A 1 109 ? -0.849 4.408 26.427 1.00 50.00 109 LEU A O 1
ATOM 888 N N . GLN A 1 110 ? 0.046 3.978 28.452 1.00 49.25 110 GLN A N 1
ATOM 889 C CA . GLN A 1 110 ? 0.888 5.176 28.507 1.00 49.25 110 GLN A CA 1
ATOM 890 C C . GLN A 1 110 ? 2.022 5.146 27.475 1.00 49.25 110 GLN A C 1
ATOM 892 O O . GLN A 1 110 ? 2.289 6.165 26.840 1.00 49.25 110 GLN A O 1
ATOM 897 N N . TYR A 1 111 ? 2.656 3.990 27.247 1.00 49.00 111 TYR A N 1
ATOM 898 C CA . TYR A 1 111 ? 3.665 3.856 26.191 1.00 49.00 111 TYR A CA 1
ATOM 899 C C . TYR A 1 111 ? 3.065 4.126 24.811 1.00 49.00 111 TYR A C 1
ATOM 901 O O . TYR A 1 111 ? 3.588 4.950 24.069 1.00 49.00 111 TYR A O 1
ATOM 909 N N . ILE A 1 112 ? 1.926 3.511 24.486 1.00 45.62 112 ILE A N 1
ATOM 910 C CA . ILE A 1 112 ? 1.252 3.758 23.209 1.00 45.62 112 ILE A CA 1
ATOM 911 C C . ILE A 1 112 ? 0.830 5.222 23.095 1.00 45.62 112 ILE A C 1
ATOM 913 O O . ILE A 1 112 ? 1.102 5.818 22.065 1.00 45.62 112 ILE A O 1
ATOM 917 N N . TRP A 1 113 ? 0.251 5.824 24.140 1.00 46.06 113 TRP A N 1
ATOM 918 C CA . TRP A 1 113 ? -0.060 7.259 24.172 1.00 46.06 113 TRP A CA 1
ATOM 919 C C . TRP A 1 113 ? 1.157 8.127 23.831 1.00 46.06 113 TRP A C 1
ATOM 921 O O . TRP A 1 113 ? 1.041 9.077 23.064 1.00 46.06 113 TRP A O 1
ATOM 931 N N . SER A 1 114 ? 2.335 7.775 24.354 1.00 49.91 114 SER A N 1
ATOM 932 C CA . SER A 1 114 ? 3.577 8.514 24.100 1.00 49.91 114 SER A CA 1
ATOM 933 C C . SER A 1 114 ? 4.079 8.435 22.652 1.00 49.91 114 SER A C 1
ATOM 935 O O . SER A 1 114 ? 4.896 9.261 22.254 1.00 49.91 114 SER A O 1
ATOM 937 N N . LEU A 1 115 ? 3.598 7.468 21.859 1.00 41.22 115 LEU A N 1
ATOM 938 C CA . LEU A 1 115 ? 3.973 7.311 20.448 1.00 41.22 115 LEU A CA 1
ATOM 939 C C . LEU A 1 115 ? 3.195 8.242 19.505 1.00 41.22 115 LEU A C 1
ATOM 941 O O . LEU A 1 115 ? 3.568 8.355 18.339 1.00 41.22 115 LEU A O 1
ATOM 945 N N . PHE A 1 116 ? 2.139 8.907 19.983 1.00 45.72 116 PHE A N 1
ATOM 946 C CA . PHE A 1 116 ? 1.317 9.809 19.178 1.00 45.72 116 PHE A CA 1
ATOM 947 C C . PHE A 1 116 ? 1.527 11.265 19.602 1.00 45.72 116 PHE A C 1
ATOM 949 O O . PHE A 1 116 ? 1.384 11.632 20.768 1.00 45.72 116 PHE A O 1
ATOM 956 N N . THR A 1 117 ? 1.784 12.133 18.629 1.00 43.25 117 THR A N 1
ATOM 957 C CA . THR A 1 117 ? 1.667 13.584 18.789 1.00 43.25 117 THR A CA 1
ATOM 958 C C . THR A 1 117 ? 0.202 13.967 18.603 1.00 43.25 117 THR A C 1
ATOM 960 O O . THR A 1 117 ? -0.273 14.145 17.485 1.00 43.25 117 THR A O 1
ATOM 963 N N . PHE A 1 118 ? -0.550 14.052 19.700 1.00 46.88 118 PHE A N 1
ATOM 964 C CA . PHE A 1 118 ? -1.946 14.480 19.642 1.00 46.88 118 PHE A CA 1
ATOM 965 C C . PHE A 1 118 ? -2.058 15.995 19.476 1.00 46.88 118 PHE A C 1
ATOM 967 O O . PHE A 1 118 ? -1.317 16.767 20.085 1.00 46.88 118 PHE A O 1
ATOM 974 N N . ASN A 1 119 ? -3.063 16.423 18.712 1.00 44.53 119 ASN A N 1
ATOM 975 C CA . ASN A 1 119 ? -3.603 17.773 18.825 1.00 44.53 119 ASN A CA 1
ATOM 976 C C . ASN A 1 119 ? -4.012 18.016 20.296 1.00 44.53 119 ASN A C 1
ATOM 978 O O . ASN A 1 119 ? -4.635 17.154 20.921 1.00 44.53 119 ASN A O 1
ATOM 982 N N . SER A 1 120 ? -3.671 19.178 20.855 1.00 48.56 120 SER A N 1
ATOM 983 C CA . SER A 1 120 ? -3.857 19.533 22.274 1.00 48.56 120 SER A CA 1
ATOM 984 C C . SER A 1 120 ? -5.316 19.510 22.762 1.00 48.56 120 SER A C 1
ATOM 986 O O . SER A 1 120 ? -5.563 19.623 23.959 1.00 48.56 120 SER A O 1
ATOM 988 N N . ASN A 1 121 ? -6.280 19.311 21.860 1.00 53.41 121 ASN A N 1
ATOM 989 C CA . ASN A 1 121 ? -7.710 19.209 22.153 1.00 53.41 121 ASN A CA 1
ATOM 990 C C . ASN A 1 121 ? -8.201 17.781 22.495 1.00 53.41 121 ASN A C 1
ATOM 992 O O . ASN A 1 121 ? -9.406 17.578 22.671 1.00 53.41 121 ASN A O 1
ATOM 996 N N . PHE A 1 122 ? -7.324 16.771 22.573 1.00 59.94 122 PHE A N 1
ATOM 997 C CA . PHE A 1 122 ? -7.721 15.380 22.836 1.00 59.94 122 PHE A CA 1
ATOM 998 C C . PHE A 1 122 ? -7.506 14.941 24.293 1.00 59.94 122 PHE A C 1
ATOM 1000 O O . PHE A 1 122 ? -6.390 14.902 24.800 1.00 59.94 122 PHE A O 1
ATOM 1007 N N . THR A 1 123 ? -8.590 14.534 24.961 1.00 64.12 123 THR A N 1
ATOM 1008 C CA . THR A 1 123 ? -8.549 13.958 26.317 1.00 64.12 123 THR A CA 1
ATOM 1009 C C . THR A 1 123 ? -8.170 12.473 26.298 1.00 64.12 123 THR A C 1
ATOM 1011 O O . THR A 1 123 ? -8.590 11.745 25.392 1.00 64.12 123 THR A O 1
ATOM 1014 N N . HIS A 1 124 ? -7.506 11.995 27.355 1.00 64.69 124 HIS A N 1
ATOM 1015 C CA . HIS A 1 124 ? -7.123 10.587 27.539 1.00 64.69 124 HIS A CA 1
ATOM 1016 C C . HIS A 1 124 ? -8.303 9.600 27.434 1.00 64.69 124 HIS A C 1
ATOM 1018 O O . HIS A 1 124 ? -8.187 8.525 26.846 1.00 64.69 124 HIS A O 1
ATOM 1024 N N . GLU A 1 125 ? -9.474 9.993 27.937 1.00 67.88 125 GLU A N 1
ATOM 1025 C CA . GLU A 1 125 ? -10.699 9.187 27.897 1.00 67.88 125 GLU A CA 1
ATOM 1026 C C . GLU A 1 125 ? -11.255 9.015 26.472 1.00 67.88 125 GLU A C 1
ATOM 1028 O O . GLU A 1 125 ? -11.512 7.891 26.034 1.00 67.88 125 GLU A O 1
ATOM 1033 N N . LYS A 1 126 ? -11.368 10.112 25.705 1.00 67.75 126 LYS A N 1
ATOM 1034 C CA . LYS A 1 126 ? -11.824 10.089 24.300 1.00 67.75 126 LYS A CA 1
ATOM 1035 C C . LYS A 1 126 ? -10.958 9.168 23.436 1.00 67.75 126 LYS A C 1
ATOM 1037 O O . LYS A 1 126 ? -11.479 8.400 22.632 1.00 67.75 126 LYS A O 1
ATOM 1042 N N . TYR A 1 127 ? -9.644 9.214 23.623 1.00 68.69 127 TYR A N 1
ATOM 1043 C CA . TYR A 1 127 ? -8.713 8.328 22.927 1.00 68.69 127 TYR A CA 1
ATOM 1044 C C . TYR A 1 127 ? -8.888 6.868 23.332 1.00 68.69 127 TYR A C 1
ATOM 1046 O O . TYR A 1 127 ? -9.030 6.025 22.453 1.00 68.69 127 TYR A O 1
ATOM 1054 N N . ARG A 1 128 ? -8.946 6.558 24.636 1.00 68.94 128 ARG A N 1
ATOM 1055 C CA . ARG A 1 128 ? -9.123 5.179 25.121 1.00 68.94 128 ARG A CA 1
ATOM 1056 C C . ARG A 1 128 ? -10.358 4.525 24.501 1.00 68.94 128 ARG A C 1
ATOM 1058 O O . ARG A 1 128 ? -10.271 3.403 24.005 1.00 68.94 128 ARG A O 1
ATOM 1065 N N . ASN A 1 129 ? -11.474 5.251 24.461 1.00 72.56 129 ASN A N 1
ATOM 1066 C CA . ASN A 1 129 ? -12.715 4.768 23.857 1.00 72.56 129 ASN A CA 1
ATOM 1067 C C . ASN A 1 129 ? -12.585 4.566 22.341 1.00 72.56 129 ASN A C 1
ATOM 1069 O O . ASN A 1 129 ? -13.117 3.597 21.798 1.00 72.56 129 ASN A O 1
ATOM 1073 N N . ASN A 1 130 ? -11.869 5.453 21.648 1.00 77.12 130 ASN A N 1
ATOM 1074 C CA . ASN A 1 130 ? -11.681 5.337 20.207 1.00 77.12 130 ASN A CA 1
ATOM 1075 C C . ASN A 1 130 ? -10.651 4.278 19.810 1.00 77.12 130 ASN A C 1
ATOM 1077 O O . ASN A 1 130 ? -10.835 3.686 18.761 1.00 77.12 130 ASN A O 1
ATOM 1081 N N . VAL A 1 131 ? -9.631 3.974 20.621 1.00 73.94 131 VAL A N 1
ATOM 1082 C CA . VAL A 1 131 ? -8.639 2.914 20.329 1.00 73.94 131 VAL A CA 1
ATOM 1083 C C . VAL A 1 131 ? -9.323 1.559 20.173 1.00 73.94 131 VAL A C 1
ATOM 1085 O O . VAL A 1 131 ? -9.096 0.851 19.192 1.00 73.94 131 VAL A O 1
ATOM 1088 N N . VAL A 1 132 ? -10.190 1.212 21.127 1.00 70.75 132 VAL A N 1
ATOM 1089 C CA . VAL A 1 132 ? -10.934 -0.053 21.111 1.00 70.75 132 VAL A CA 1
ATOM 1090 C C . VAL A 1 132 ? -11.858 -0.109 19.900 1.00 70.75 132 VAL A C 1
ATOM 1092 O O . VAL A 1 132 ? -11.803 -1.054 19.115 1.00 70.75 132 VAL A O 1
ATOM 1095 N N . LYS A 1 133 ? -12.669 0.934 19.698 1.00 76.19 133 LYS A N 1
ATOM 1096 C CA . LYS A 1 133 ? -13.585 0.996 18.555 1.00 76.19 133 LYS A CA 1
ATOM 1097 C C . LYS A 1 133 ? -12.824 0.943 17.232 1.00 76.19 133 LYS A C 1
ATOM 1099 O O . LYS A 1 133 ? -13.254 0.247 16.317 1.00 76.19 133 LYS A O 1
ATOM 1104 N N . GLN A 1 134 ? -11.708 1.669 17.136 1.00 82.69 134 GLN A N 1
ATOM 1105 C CA . GLN A 1 134 ? -10.874 1.745 15.942 1.00 82.69 134 GLN A CA 1
ATOM 1106 C C . GLN A 1 134 ? -10.459 0.354 15.534 1.00 82.69 134 GLN A C 1
ATOM 1108 O O . GLN A 1 134 ? -10.704 -0.064 14.407 1.00 82.69 134 GLN A O 1
ATOM 1113 N N . ALA A 1 135 ? -9.834 -0.364 16.456 1.00 77.44 135 ALA A N 1
ATOM 1114 C CA . ALA A 1 135 ? -9.207 -1.596 16.071 1.00 77.44 135 ALA A CA 1
ATOM 1115 C C . ALA A 1 135 ? -10.258 -2.737 15.907 1.00 77.44 135 ALA A C 1
ATOM 1117 O O . ALA A 1 135 ? -10.045 -3.624 15.081 1.00 77.44 135 ALA A O 1
ATOM 1118 N N . ILE A 1 136 ? -11.439 -2.664 16.553 1.00 75.00 136 ILE A N 1
ATOM 1119 C CA . ILE A 1 136 ? -12.602 -3.520 16.227 1.00 75.00 136 ILE A CA 1
ATOM 1120 C C . ILE A 1 136 ? -13.047 -3.274 14.782 1.00 75.00 136 ILE A C 1
ATOM 1122 O O . ILE A 1 136 ? -13.256 -4.221 14.022 1.00 75.00 136 ILE A O 1
ATOM 1126 N N . GLN A 1 137 ? -13.190 -2.005 14.391 1.00 83.06 137 GLN A N 1
ATOM 1127 C CA . GLN A 1 137 ? -13.651 -1.646 13.054 1.00 83.06 137 GLN A CA 1
ATOM 1128 C C . GLN A 1 137 ? -12.639 -2.060 11.978 1.00 83.06 137 GLN A C 1
ATOM 1130 O O . GLN A 1 137 ? -13.036 -2.657 10.977 1.00 83.06 137 GLN A O 1
ATOM 1135 N N . THR A 1 138 ? -11.336 -1.834 12.195 1.00 85.75 138 THR A N 1
ATOM 1136 C CA . THR A 1 138 ? -10.301 -2.281 11.246 1.00 85.75 138 THR A CA 1
ATOM 1137 C C . THR A 1 138 ? -10.252 -3.804 11.132 1.00 85.75 138 THR A C 1
ATOM 1139 O O . THR A 1 138 ? -10.080 -4.318 10.030 1.00 85.75 138 THR A O 1
ATOM 1142 N N . PHE A 1 139 ? -10.476 -4.544 12.226 1.00 79.19 139 PHE A N 1
ATOM 1143 C CA . PHE A 1 139 ? -10.567 -6.006 12.181 1.00 79.19 139 PHE A CA 1
ATOM 1144 C C . PHE A 1 139 ? -11.798 -6.491 11.403 1.00 79.19 139 PHE A C 1
ATOM 1146 O O . PHE A 1 139 ? -11.695 -7.427 10.612 1.00 79.19 139 PHE A O 1
ATOM 1153 N N . ARG A 1 140 ? -12.959 -5.840 11.567 1.00 81.50 140 ARG A N 1
ATOM 1154 C CA . ARG A 1 140 ? -14.165 -6.148 10.777 1.00 81.50 140 ARG A CA 1
ATOM 1155 C C . ARG A 1 140 ? -13.930 -5.940 9.285 1.00 81.50 140 ARG A C 1
ATOM 1157 O O . ARG A 1 140 ? -14.264 -6.823 8.501 1.00 81.50 140 ARG A O 1
ATOM 1164 N N . TYR A 1 141 ? -13.318 -4.821 8.902 1.00 88.69 141 TYR A N 1
ATOM 1165 C CA . TYR A 1 141 ? -12.958 -4.564 7.506 1.00 88.69 141 TYR A CA 1
ATOM 1166 C C . TYR A 1 141 ? -11.958 -5.581 6.965 1.00 88.69 141 TYR A C 1
ATOM 1168 O O . TYR A 1 141 ? -12.128 -6.055 5.844 1.00 88.69 141 TYR A O 1
ATOM 1176 N N . TYR A 1 142 ? -10.977 -5.987 7.771 1.00 84.31 142 TYR A N 1
ATOM 1177 C CA . TYR A 1 142 ? -10.053 -7.051 7.391 1.00 84.31 142 TYR A CA 1
ATOM 1178 C C . TYR A 1 142 ? -10.770 -8.387 7.160 1.00 84.31 142 TYR A C 1
ATOM 1180 O O . TYR A 1 142 ? -10.625 -9.01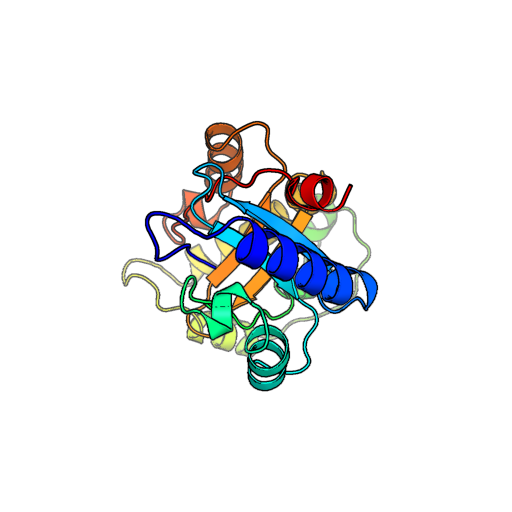4 6.114 1.00 84.31 142 TYR A O 1
ATOM 1188 N N . LYS A 1 143 ? -11.632 -8.803 8.095 1.00 81.75 143 LYS A N 1
ATOM 1189 C CA . LYS A 1 143 ? -12.418 -10.042 7.978 1.00 81.75 143 LYS A CA 1
ATOM 1190 C C . LYS A 1 143 ? -13.396 -10.038 6.806 1.00 81.75 143 LYS A C 1
ATOM 1192 O O . LYS A 1 143 ? -13.674 -11.108 6.273 1.00 81.75 143 LYS A O 1
ATOM 1197 N N . ALA A 1 144 ? -13.907 -8.870 6.427 1.00 82.69 144 ALA A N 1
ATOM 1198 C CA . ALA A 1 144 ? -14.777 -8.693 5.270 1.00 82.69 144 ALA A CA 1
ATOM 1199 C C . ALA A 1 144 ? -14.014 -8.658 3.931 1.00 82.69 144 ALA A C 1
ATOM 1201 O O . ALA A 1 144 ? -14.650 -8.613 2.883 1.00 82.69 144 ALA A O 1
ATOM 1202 N N . GLY A 1 145 ? -12.675 -8.664 3.948 1.00 86.50 145 GLY A N 1
ATOM 1203 C CA . GLY A 1 145 ? -11.846 -8.535 2.747 1.00 86.50 145 GLY A CA 1
ATOM 1204 C C . GLY A 1 145 ? -11.760 -7.110 2.192 1.00 86.50 145 GLY A C 1
ATOM 1205 O O . GLY A 1 145 ? -11.191 -6.919 1.124 1.00 86.50 145 GLY A O 1
ATOM 1206 N N . ILE A 1 146 ? -12.292 -6.116 2.913 1.00 92.25 146 ILE A N 1
ATOM 1207 C CA . ILE A 1 146 ? -12.196 -4.694 2.554 1.00 92.25 146 ILE A CA 1
ATOM 1208 C C . ILE A 1 146 ? -10.766 -4.210 2.796 1.00 92.25 146 ILE A C 1
ATOM 1210 O O . ILE A 1 146 ? -10.163 -3.588 1.930 1.00 92.25 146 ILE A O 1
ATOM 1214 N N . PHE A 1 147 ? -10.194 -4.517 3.963 1.00 92.81 147 PHE A N 1
ATOM 1215 C CA . PHE A 1 147 ? -8.774 -4.281 4.227 1.00 92.81 147 PHE A CA 1
ATOM 1216 C C . PHE A 1 147 ? -8.010 -5.564 3.929 1.00 92.81 147 PHE A C 1
ATOM 1218 O O . PHE A 1 147 ? -8.182 -6.563 4.620 1.00 92.81 147 PHE A O 1
ATOM 1225 N N . LYS A 1 148 ? -7.174 -5.550 2.894 1.00 90.81 148 LYS A N 1
ATOM 1226 C CA . LYS A 1 148 ? -6.384 -6.714 2.482 1.00 90.81 148 LYS A CA 1
ATOM 1227 C C . LYS A 1 148 ? -5.133 -6.855 3.342 1.00 90.81 148 LYS A C 1
ATOM 1229 O O . LYS A 1 148 ? -4.835 -7.940 3.832 1.00 90.81 148 LYS A O 1
ATOM 1234 N N . GLU A 1 149 ? -4.422 -5.750 3.546 1.00 88.12 149 GLU A N 1
ATOM 1235 C CA . GLU A 1 149 ? -3.152 -5.722 4.272 1.00 88.12 149 GLU A CA 1
ATOM 1236 C C . GLU A 1 149 ? -3.014 -4.434 5.073 1.00 88.12 149 GLU A C 1
ATOM 1238 O O . GLU A 1 149 ? -3.530 -3.391 4.669 1.00 88.12 149 GLU A O 1
ATOM 1243 N N . LEU A 1 150 ? -2.339 -4.519 6.220 1.00 89.06 150 LEU A N 1
ATOM 1244 C CA . LEU A 1 150 ? -2.102 -3.392 7.111 1.00 89.06 150 LEU A CA 1
ATOM 1245 C C . LEU A 1 150 ? -0.652 -3.414 7.584 1.00 89.06 150 LEU A C 1
ATOM 1247 O O . LEU A 1 150 ? -0.171 -4.423 8.106 1.00 89.06 150 LEU A O 1
ATOM 1251 N N . TYR A 1 151 ? 0.004 -2.267 7.480 1.00 86.75 151 TYR A N 1
ATOM 1252 C CA . TYR A 1 151 ? 1.390 -2.074 7.878 1.00 86.75 151 TYR A CA 1
ATOM 1253 C C . TYR A 1 151 ? 1.538 -0.822 8.723 1.00 86.75 151 TYR A C 1
ATOM 1255 O O . TYR A 1 151 ? 0.764 0.123 8.588 1.00 86.75 151 TYR A O 1
ATOM 1263 N N . VAL A 1 152 ? 2.552 -0.805 9.585 1.00 83.19 152 VAL A N 1
ATOM 1264 C CA . VAL A 1 152 ? 2.881 0.355 10.415 1.00 83.19 152 VAL A CA 1
ATOM 1265 C C . VAL A 1 152 ? 4.298 0.806 10.116 1.00 83.19 152 VAL A C 1
ATOM 1267 O O . VAL A 1 152 ? 5.249 0.058 10.335 1.00 83.19 152 VAL A O 1
ATOM 1270 N N . MET A 1 153 ? 4.453 2.056 9.702 1.00 79.62 153 MET A N 1
ATOM 1271 C CA . MET A 1 153 ? 5.719 2.764 9.830 1.00 79.62 153 MET A CA 1
ATOM 1272 C C . MET A 1 153 ? 5.783 3.343 11.243 1.00 79.62 153 MET A C 1
ATOM 1274 O O . MET A 1 153 ? 4.845 3.997 11.682 1.00 79.62 153 MET A O 1
ATOM 1278 N N . GLN A 1 154 ? 6.857 3.077 11.990 1.00 63.41 154 GLN A N 1
ATOM 1279 C CA . GLN A 1 154 ? 6.921 3.469 13.406 1.00 63.41 154 GLN A CA 1
ATOM 1280 C C . GLN A 1 154 ? 7.327 4.934 13.630 1.00 63.41 154 GLN A C 1
ATOM 1282 O O . GLN A 1 154 ? 7.095 5.453 14.722 1.00 63.41 154 GLN A O 1
ATOM 1287 N N . ARG A 1 155 ? 7.966 5.600 12.654 1.00 64.38 155 ARG A N 1
ATOM 1288 C CA . ARG A 1 155 ? 8.469 6.980 12.797 1.00 64.38 155 ARG A CA 1
ATOM 1289 C C . ARG A 1 155 ? 8.469 7.745 11.460 1.00 64.38 155 ARG A C 1
ATOM 1291 O O . ARG A 1 155 ? 9.383 7.521 10.671 1.00 64.38 155 ARG A O 1
ATOM 1298 N N . PRO A 1 156 ? 7.525 8.681 11.232 1.00 65.44 156 PRO A N 1
ATOM 1299 C CA . PRO A 1 156 ? 6.324 8.940 12.039 1.00 65.44 156 PRO A CA 1
ATOM 1300 C C . PRO A 1 156 ? 5.384 7.727 12.054 1.00 65.44 156 PRO A C 1
ATOM 1302 O O . PRO A 1 156 ? 5.506 6.848 11.204 1.00 65.44 156 PRO A O 1
ATOM 1305 N N . LEU A 1 157 ? 4.466 7.666 13.024 1.00 70.94 157 LEU A N 1
ATOM 1306 C CA . LEU A 1 157 ? 3.462 6.607 13.055 1.00 70.94 157 LEU A CA 1
ATOM 1307 C C . LEU A 1 157 ? 2.493 6.783 11.877 1.00 70.94 157 LEU A C 1
ATOM 1309 O O . LEU A 1 157 ? 1.593 7.616 11.937 1.00 70.94 157 LEU A O 1
ATOM 1313 N N . ILE A 1 158 ? 2.680 5.991 10.824 1.00 79.38 158 ILE A N 1
ATOM 1314 C CA . ILE A 1 158 ? 1.791 5.939 9.659 1.00 79.38 158 ILE A CA 1
ATOM 1315 C C . ILE A 1 158 ? 1.285 4.513 9.521 1.00 79.38 158 ILE A C 1
ATOM 1317 O O . ILE A 1 158 ? 2.054 3.561 9.657 1.00 79.38 158 ILE A O 1
ATOM 1321 N N . VAL A 1 159 ? -0.011 4.370 9.257 1.00 83.56 159 VAL A N 1
ATOM 1322 C CA . VAL A 1 159 ? -0.608 3.080 8.919 1.00 83.56 159 VAL A CA 1
ATOM 1323 C C . VAL A 1 159 ? -0.878 3.066 7.424 1.00 83.56 159 VAL A C 1
ATOM 1325 O O . VAL A 1 159 ? -1.647 3.885 6.932 1.00 83.56 159 VAL A O 1
ATOM 1328 N N . THR A 1 160 ? -0.260 2.131 6.712 1.00 87.00 160 THR A N 1
ATOM 1329 C CA . THR A 1 160 ? -0.552 1.885 5.297 1.00 87.00 160 THR A CA 1
ATOM 1330 C C . THR A 1 160 ? -1.529 0.726 5.217 1.00 87.00 160 THR A C 1
ATOM 1332 O O . THR A 1 160 ? -1.296 -0.319 5.828 1.00 87.00 160 THR A O 1
ATOM 1335 N N . ILE A 1 161 ? -2.633 0.915 4.498 1.00 90.81 161 ILE A N 1
ATOM 1336 C CA . ILE A 1 161 ? -3.691 -0.086 4.360 1.00 90.81 161 ILE A CA 1
ATOM 1337 C C . ILE A 1 161 ? -3.963 -0.302 2.877 1.00 90.81 161 ILE A C 1
ATOM 1339 O O . ILE A 1 161 ? -4.333 0.636 2.176 1.00 90.81 161 ILE A O 1
ATOM 1343 N N . ASN A 1 162 ? -3.829 -1.544 2.420 1.00 92.56 162 ASN A N 1
ATOM 1344 C CA . ASN A 1 162 ? -4.286 -1.936 1.091 1.00 92.56 162 ASN A CA 1
ATOM 1345 C C . ASN A 1 162 ? -5.788 -2.203 1.164 1.00 92.56 162 ASN A C 1
ATOM 1347 O O . ASN A 1 162 ? -6.220 -3.143 1.839 1.00 92.56 162 ASN A O 1
ATOM 1351 N N . VAL A 1 163 ? -6.579 -1.366 0.494 1.00 93.38 163 VAL A N 1
ATOM 1352 C CA . VAL A 1 163 ? -8.045 -1.423 0.520 1.00 93.38 163 VAL A CA 1
ATOM 1353 C C . VAL A 1 163 ? -8.575 -1.956 -0.803 1.00 93.38 163 VAL A C 1
ATOM 1355 O O . VAL A 1 163 ? -8.189 -1.492 -1.872 1.00 93.38 163 VAL A O 1
ATOM 1358 N N . VAL A 1 164 ? -9.482 -2.926 -0.723 1.00 93.12 164 VAL A N 1
ATOM 1359 C CA . VAL A 1 164 ? -10.261 -3.408 -1.861 1.00 93.12 164 VAL A CA 1
ATOM 1360 C C . VAL A 1 164 ? -11.549 -2.598 -1.918 1.00 93.12 164 VAL A C 1
ATOM 1362 O O . VAL A 1 164 ? -12.433 -2.753 -1.078 1.00 93.12 164 VAL A O 1
ATOM 1365 N N . ALA A 1 165 ? -11.634 -1.725 -2.915 1.00 93.44 165 ALA A N 1
ATOM 1366 C CA . ALA A 1 165 ? -12.799 -0.904 -3.208 1.00 93.44 165 ALA A CA 1
ATOM 1367 C C . ALA A 1 165 ? -12.936 -0.738 -4.728 1.00 93.44 165 ALA A C 1
ATOM 1369 O O . ALA A 1 165 ? -11.970 -0.905 -5.474 1.00 93.44 165 ALA A O 1
ATOM 1370 N N . LYS A 1 166 ? -14.139 -0.407 -5.191 1.00 90.62 166 LYS A N 1
ATOM 1371 C CA . LYS A 1 166 ? -14.448 -0.075 -6.585 1.00 90.62 166 LYS A CA 1
ATOM 1372 C C . LYS A 1 166 ? -13.706 1.178 -7.043 1.00 90.62 166 LYS A C 1
ATOM 1374 O O . LYS A 1 166 ? -13.268 1.247 -8.188 1.00 90.62 166 LYS A O 1
ATOM 1379 N N . ASP A 1 167 ? -13.654 2.186 -6.182 1.00 91.94 167 ASP A N 1
ATOM 1380 C CA . ASP A 1 167 ? -13.091 3.501 -6.463 1.00 91.94 167 ASP A CA 1
ATOM 1381 C C . ASP A 1 167 ? -12.613 4.181 -5.168 1.00 91.94 167 ASP A C 1
ATOM 1383 O O . ASP A 1 167 ? -12.819 3.681 -4.057 1.00 91.94 167 ASP A O 1
ATOM 1387 N N . VAL A 1 168 ? -11.936 5.323 -5.320 1.00 93.56 168 VAL A N 1
ATOM 1388 C CA . VAL A 1 168 ? -11.426 6.110 -4.186 1.00 93.56 168 VAL A CA 1
ATOM 1389 C C . VAL A 1 168 ? -12.569 6.599 -3.299 1.00 93.5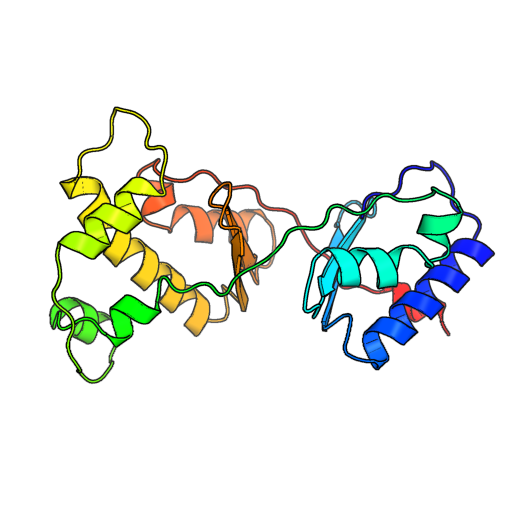6 168 VAL A C 1
ATOM 1391 O O . VAL A 1 168 ? -12.420 6.613 -2.083 1.00 93.56 168 VAL A O 1
ATOM 1394 N N . GLN A 1 169 ? -13.727 6.937 -3.877 1.00 94.56 169 GLN A N 1
ATOM 1395 C CA . GLN A 1 169 ? -14.871 7.402 -3.094 1.00 94.56 169 GLN A CA 1
ATOM 1396 C C . GLN A 1 169 ? -15.384 6.316 -2.142 1.00 94.56 169 GLN A C 1
ATOM 1398 O O . GLN A 1 169 ? -15.684 6.603 -0.985 1.00 94.56 169 GLN A O 1
ATOM 1403 N N . GLU A 1 170 ? -15.472 5.066 -2.598 1.00 94.56 170 GLU A N 1
ATOM 1404 C CA . GLU A 1 170 ? -15.836 3.942 -1.737 1.00 94.56 170 GLU A CA 1
ATOM 1405 C C . GLU A 1 170 ? -14.769 3.681 -0.662 1.00 94.56 170 GLU A C 1
ATOM 1407 O O . GLU A 1 170 ? -15.117 3.484 0.505 1.00 94.56 170 GLU A O 1
ATOM 1412 N N . ALA A 1 171 ? -13.481 3.740 -1.017 1.00 94.62 171 ALA A N 1
ATOM 1413 C CA . ALA A 1 171 ? -12.401 3.629 -0.037 1.00 94.62 171 ALA A CA 1
ATOM 1414 C C . ALA A 1 171 ? -12.520 4.706 1.058 1.00 94.62 171 ALA A C 1
ATOM 1416 O O . ALA A 1 171 ? -12.466 4.387 2.249 1.00 94.62 171 ALA A O 1
ATOM 1417 N N . ASP A 1 172 ? -12.777 5.957 0.673 1.00 93.62 172 ASP A N 1
ATOM 1418 C CA . ASP A 1 172 ? -12.945 7.077 1.600 1.00 93.62 172 ASP A CA 1
ATOM 1419 C C . ASP A 1 172 ? -14.144 6.884 2.534 1.00 93.62 172 ASP A C 1
ATOM 1421 O O . ASP A 1 172 ? -14.053 7.219 3.714 1.00 93.62 172 ASP A O 1
ATOM 1425 N N . ILE A 1 173 ? -15.243 6.282 2.066 1.00 93.94 173 ILE A N 1
ATOM 1426 C CA . ILE A 1 173 ? -16.383 5.929 2.929 1.00 93.94 173 ILE A CA 1
ATOM 1427 C C . ILE A 1 173 ? -15.953 4.931 4.015 1.00 93.94 173 ILE A C 1
ATOM 1429 O O . ILE A 1 173 ? -16.324 5.091 5.183 1.00 93.94 173 ILE A O 1
ATOM 1433 N N . TYR A 1 174 ? -15.139 3.924 3.674 1.00 93.44 174 TYR A N 1
ATOM 1434 C CA . TYR A 1 174 ? -14.619 2.984 4.670 1.00 93.44 174 TYR A CA 1
ATOM 1435 C C . TYR A 1 174 ? -13.743 3.687 5.710 1.00 93.44 174 TYR A C 1
ATOM 1437 O O . TYR A 1 174 ? -13.936 3.455 6.911 1.00 93.44 174 TYR A O 1
ATOM 1445 N N . PHE A 1 175 ? -12.840 4.573 5.275 1.00 93.25 175 PHE A N 1
ATOM 1446 C CA . PHE A 1 175 ? -11.987 5.362 6.169 1.00 93.25 175 PHE A CA 1
ATOM 1447 C C . PHE A 1 175 ? -12.788 6.325 7.047 1.00 93.25 175 PHE A C 1
ATOM 1449 O O . PHE A 1 175 ? -12.552 6.369 8.250 1.00 93.25 175 PHE A O 1
ATOM 1456 N N . GLN A 1 176 ? -13.799 7.013 6.514 1.00 92.44 176 GLN A N 1
ATOM 1457 C CA . GLN A 1 176 ? -14.709 7.864 7.295 1.00 92.44 176 GLN A CA 1
ATOM 1458 C C . GLN A 1 176 ? -15.467 7.083 8.376 1.00 92.44 176 GLN A C 1
ATOM 1460 O O . GLN A 1 176 ? -15.777 7.620 9.442 1.00 92.44 176 GLN A O 1
ATOM 1465 N N . GLY A 1 177 ? -15.724 5.794 8.137 1.00 89.38 177 GLY A N 1
ATOM 1466 C CA . GLY A 1 177 ? -16.289 4.878 9.126 1.00 89.38 177 GLY A CA 1
ATOM 1467 C C . GLY A 1 177 ? -15.340 4.520 10.278 1.00 89.38 177 GLY A C 1
ATOM 1468 O O . GLY A 1 177 ? -15.784 3.929 11.265 1.00 89.38 177 GLY A O 1
ATOM 1469 N N . LEU A 1 178 ? -14.049 4.861 10.195 1.00 90.12 178 LEU A N 1
ATOM 1470 C CA . LEU A 1 178 ? -13.080 4.574 11.249 1.00 90.12 178 LEU A CA 1
ATOM 1471 C C . LEU A 1 178 ? -13.225 5.554 12.430 1.00 90.12 178 LEU A C 1
ATOM 1473 O O . LEU A 1 178 ? -13.209 6.769 12.241 1.00 90.12 178 LEU A O 1
ATOM 1477 N N . PRO A 1 179 ? -13.297 5.061 13.678 1.00 88.62 179 PRO A N 1
ATOM 1478 C CA . PRO A 1 179 ? -13.411 5.886 14.884 1.00 88.62 179 PRO A CA 1
ATOM 1479 C C . PRO A 1 179 ? -12.360 6.990 15.046 1.00 88.62 179 PRO A C 1
ATOM 1481 O O . PRO A 1 179 ? -12.695 8.084 15.502 1.00 88.62 179 PRO A O 1
ATOM 1484 N N . PHE A 1 180 ? -11.101 6.753 14.675 1.00 86.81 180 PHE A N 1
ATOM 1485 C CA . PHE A 1 180 ? -10.068 7.793 14.700 1.00 86.81 180 PHE A CA 1
ATOM 1486 C C . PHE A 1 180 ? -10.289 8.864 13.639 1.00 86.81 180 PHE A C 1
ATOM 1488 O O . PHE A 1 180 ? -10.106 10.039 13.940 1.00 86.81 180 PHE A O 1
ATOM 1495 N N . VAL A 1 181 ? -10.762 8.491 12.454 1.00 90.00 181 VAL A N 1
ATOM 1496 C CA . VAL A 1 181 ? -11.095 9.448 11.396 1.00 90.00 181 VAL A CA 1
ATOM 1497 C C . VAL A 1 181 ? -12.308 10.287 11.796 1.00 90.00 181 VAL A C 1
ATOM 1499 O O . VAL A 1 181 ? -12.225 11.508 11.886 1.00 90.00 181 VAL A O 1
ATOM 1502 N N . ASN A 1 182 ? -13.413 9.633 12.157 1.00 89.06 182 ASN A N 1
ATOM 1503 C CA . ASN A 1 182 ? -14.659 10.294 12.555 1.00 89.06 182 ASN A CA 1
ATOM 1504 C C . ASN A 1 182 ? -14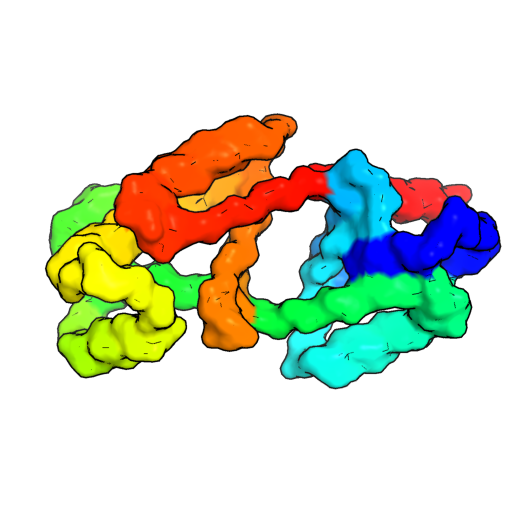.460 11.248 13.753 1.00 89.06 182 ASN A C 1
ATOM 1506 O O . ASN A 1 182 ? -15.075 12.305 13.850 1.00 89.06 182 ASN A O 1
ATOM 1510 N N . SER A 1 183 ? -13.545 10.916 14.668 1.00 86.31 183 SER A N 1
ATOM 1511 C CA . SER A 1 183 ? -13.245 11.766 15.826 1.00 86.31 183 SER A CA 1
ATOM 1512 C C . SER A 1 183 ? -12.213 12.873 15.578 1.00 86.31 183 SER A C 1
ATOM 1514 O O . SER A 1 183 ? -11.913 13.614 16.525 1.00 86.31 183 SER A O 1
ATOM 1516 N N . GLY A 1 184 ? -11.690 12.988 14.351 1.00 85.56 184 GLY A N 1
ATOM 1517 C CA . GLY A 1 184 ? -10.662 13.951 13.944 1.00 85.56 184 GLY A CA 1
ATOM 1518 C C . GLY A 1 184 ? -9.260 13.641 14.479 1.00 85.56 184 GLY A C 1
ATOM 1519 O O . GLY A 1 184 ? -8.420 14.533 14.538 1.00 85.56 184 GLY A O 1
ATOM 1520 N N . MET A 1 185 ? -9.021 12.412 14.948 1.00 81.56 185 MET A N 1
ATOM 1521 C CA . MET A 1 185 ? -7.734 11.962 15.498 1.00 81.56 185 MET A CA 1
ATOM 1522 C C . MET A 1 185 ? -6.747 11.507 14.422 1.00 81.56 185 MET A C 1
ATOM 1524 O O . MET A 1 185 ? -5.555 11.419 14.705 1.00 81.56 185 MET A O 1
ATOM 1528 N N . LEU A 1 186 ? -7.236 11.177 13.228 1.00 84.81 186 LEU A N 1
ATOM 1529 C CA . LEU A 1 186 ? -6.434 10.688 12.116 1.00 84.81 186 LEU A CA 1
ATOM 1530 C C . LEU A 1 186 ? -6.929 11.321 10.820 1.00 84.81 186 LEU A C 1
ATOM 1532 O O . LEU A 1 186 ? -8.135 11.395 10.592 1.00 84.81 186 LEU A O 1
ATOM 1536 N N . ASP A 1 187 ? -5.976 11.740 10.000 1.00 86.81 187 ASP A N 1
ATOM 1537 C CA . ASP A 1 187 ? -6.197 12.112 8.608 1.00 86.81 187 ASP A CA 1
ATOM 1538 C C . ASP A 1 187 ? -5.661 11.001 7.698 1.00 86.81 187 ASP A C 1
ATOM 1540 O O . ASP A 1 187 ? -4.833 10.191 8.132 1.00 86.81 187 ASP A O 1
ATOM 1544 N N . TRP A 1 188 ? -6.141 10.932 6.462 1.00 91.56 188 TRP A N 1
ATOM 1545 C CA . TRP A 1 188 ? -5.740 9.901 5.511 1.00 91.56 188 TRP A CA 1
ATOM 1546 C C . TRP A 1 188 ? -5.624 10.458 4.099 1.00 91.56 188 TRP A C 1
ATOM 1548 O O . TRP A 1 188 ? -6.226 11.465 3.741 1.00 91.56 188 TRP A O 1
ATOM 1558 N N . GLU A 1 189 ? -4.854 9.747 3.288 1.00 91.38 189 GLU A N 1
ATOM 1559 C CA . GLU A 1 189 ? -4.745 9.985 1.860 1.00 91.38 189 GLU A CA 1
ATOM 1560 C C . GLU A 1 189 ? -4.972 8.660 1.136 1.00 91.38 189 GLU A C 1
ATOM 1562 O O . GLU A 1 189 ? -4.417 7.624 1.515 1.00 91.38 189 GLU A O 1
ATOM 1567 N N . SER A 1 190 ? -5.806 8.699 0.101 1.00 91.56 190 SER A N 1
ATOM 1568 C CA . SER A 1 190 ? -6.137 7.544 -0.725 1.00 91.56 190 SER A CA 1
ATOM 1569 C C . SER A 1 190 ? -5.381 7.636 -2.049 1.00 91.56 190 SER A C 1
ATOM 1571 O O . SER A 1 190 ? -5.635 8.530 -2.854 1.00 91.56 190 SER A O 1
ATOM 1573 N N . ILE A 1 191 ? -4.477 6.685 -2.297 1.00 90.81 191 ILE A N 1
ATOM 1574 C CA . ILE A 1 191 ? -3.731 6.586 -3.558 1.00 90.81 191 ILE A CA 1
ATOM 1575 C C . ILE A 1 191 ? -4.375 5.486 -4.417 1.00 90.81 191 ILE A C 1
ATOM 1577 O O . ILE A 1 191 ? -4.336 4.317 -4.025 1.00 90.81 191 ILE A O 1
ATOM 1581 N N . PRO A 1 192 ? -4.975 5.811 -5.578 1.00 93.00 192 PRO A N 1
ATOM 1582 C CA . PRO A 1 192 ? -5.617 4.815 -6.424 1.00 93.00 192 PRO A CA 1
ATOM 1583 C C . PRO A 1 192 ? -4.582 3.925 -7.115 1.00 93.00 192 PRO A C 1
ATOM 1585 O O . PRO A 1 192 ? -3.749 4.393 -7.901 1.00 93.00 192 PRO A O 1
ATOM 1588 N N . LEU A 1 193 ? -4.687 2.619 -6.880 1.00 92.88 193 LEU A N 1
ATOM 1589 C CA . LEU A 1 193 ? -3.805 1.607 -7.452 1.00 92.88 193 LEU A CA 1
ATOM 1590 C C . LEU A 1 193 ? -4.495 0.838 -8.581 1.00 92.88 193 LEU A C 1
ATOM 1592 O O . LEU A 1 193 ? -5.666 0.479 -8.483 1.00 92.88 193 LEU A O 1
ATOM 1596 N N . SER A 1 194 ? -3.735 0.543 -9.630 1.00 91.19 194 SER A N 1
ATOM 1597 C CA . SER A 1 194 ? -4.142 -0.293 -10.759 1.00 91.19 194 SER A CA 1
ATOM 1598 C C . SER A 1 194 ? -3.308 -1.579 -10.815 1.00 91.19 194 SER A C 1
ATOM 1600 O O . SER A 1 194 ? -2.167 -1.595 -10.332 1.00 91.19 194 SER A O 1
ATOM 1602 N N . PRO A 1 195 ? -3.834 -2.668 -11.414 1.00 91.12 195 PRO A N 1
ATOM 1603 C CA . PRO A 1 195 ? -3.063 -3.887 -11.627 1.00 91.12 195 PRO A CA 1
ATOM 1604 C C . PRO A 1 195 ? -1.745 -3.605 -12.352 1.00 91.12 195 PRO A C 1
ATOM 1606 O O . PRO A 1 195 ? -1.688 -2.798 -13.282 1.00 91.12 195 PRO A O 1
ATOM 1609 N N . PHE A 1 196 ? -0.681 -4.290 -11.937 1.00 91.56 196 PHE A N 1
ATOM 1610 C CA . PHE A 1 196 ? 0.611 -4.184 -12.601 1.00 91.56 196 PHE A CA 1
ATOM 1611 C C . PHE A 1 196 ? 0.628 -5.040 -13.871 1.00 91.56 196 PHE A C 1
ATOM 1613 O O . PHE A 1 196 ? 0.945 -6.227 -13.854 1.00 91.56 196 PHE A O 1
ATOM 1620 N N . ASP A 1 197 ? 0.236 -4.424 -14.983 1.00 89.75 197 ASP A N 1
ATOM 1621 C CA . ASP A 1 197 ? 0.112 -5.046 -16.304 1.00 89.75 197 ASP A CA 1
ATOM 1622 C C . ASP A 1 197 ? 1.396 -4.968 -17.148 1.00 89.75 197 ASP A C 1
ATOM 1624 O O . ASP A 1 197 ? 1.458 -5.550 -18.233 1.00 89.75 197 ASP A O 1
ATOM 1628 N N . TYR A 1 198 ? 2.457 -4.323 -16.646 1.00 88.25 198 TYR A N 1
ATOM 1629 C CA . TYR A 1 198 ? 3.724 -4.208 -17.372 1.00 88.25 198 TYR A CA 1
ATOM 1630 C C . TYR A 1 198 ? 4.390 -5.559 -17.642 1.00 88.25 198 TYR A C 1
ATOM 1632 O O . TYR A 1 198 ? 5.150 -5.661 -18.600 1.00 88.25 198 TYR A O 1
ATOM 1640 N N . TRP A 1 199 ? 4.040 -6.625 -16.914 1.00 87.06 199 TRP A N 1
ATOM 1641 C CA . TRP A 1 199 ? 4.472 -7.993 -17.235 1.00 87.06 199 TRP A CA 1
ATOM 1642 C C . TRP A 1 199 ? 4.119 -8.417 -18.663 1.00 87.06 199 TRP A C 1
ATOM 1644 O O . TRP A 1 199 ? 4.869 -9.173 -19.279 1.00 87.06 199 TRP A O 1
ATOM 1654 N N . ALA A 1 200 ? 3.030 -7.890 -19.231 1.00 86.44 200 ALA A N 1
ATOM 1655 C CA . ALA A 1 200 ? 2.650 -8.157 -20.616 1.00 86.44 200 ALA A CA 1
ATOM 1656 C C . ALA A 1 200 ? 3.704 -7.673 -21.631 1.00 86.44 200 ALA A C 1
ATOM 1658 O O . ALA A 1 200 ? 3.750 -8.179 -22.747 1.00 86.44 200 ALA A O 1
ATOM 1659 N N . LYS A 1 201 ? 4.589 -6.741 -21.249 1.00 80.69 201 LYS A N 1
ATOM 1660 C CA . LYS A 1 201 ? 5.705 -6.259 -22.085 1.00 80.69 201 LYS A CA 1
ATOM 1661 C C . LYS A 1 201 ? 6.844 -7.276 -22.234 1.00 80.69 201 LYS A C 1
ATOM 1663 O O . LYS A 1 201 ? 7.768 -7.037 -23.012 1.00 80.69 201 LYS A O 1
ATOM 1668 N N . LEU A 1 202 ? 6.815 -8.375 -21.477 1.00 81.56 202 LEU A N 1
ATOM 1669 C CA . LEU A 1 202 ? 7.800 -9.455 -21.576 1.00 81.56 202 LEU A CA 1
ATOM 1670 C C . LEU A 1 202 ? 7.457 -10.494 -22.648 1.00 81.56 202 LEU A C 1
ATOM 1672 O O . LEU A 1 202 ? 8.338 -11.275 -23.010 1.00 81.56 202 LEU A O 1
ATOM 1676 N N . GLN A 1 203 ? 6.219 -10.489 -23.148 1.00 70.44 203 GLN A N 1
ATOM 1677 C CA . GLN A 1 203 ? 5.773 -11.319 -24.272 1.00 70.44 203 GLN A CA 1
ATOM 1678 C C . GLN A 1 203 ? 6.267 -10.748 -25.611 1.00 70.44 203 GLN A C 1
ATOM 1680 O O . GLN A 1 203 ? 6.420 -11.555 -26.551 1.00 70.44 203 GLN A O 1
#

Foldseek 3Di:
DFFPDPDDDLVLLLQLLVLVVVCVVVQQFVAKWAFPVNGGIDTDGDDPDPVRVCVSCCPGSCNVVVRDDDDDFDWDADCLCVVLLADPDPVLCVLVVHDDDHDDDPVVLVVVVVLDDFDPPDDPVLVVVQSSQQVSLVVVCCVVVQFVGWIFRSVNTDIDTDGDDPDVVRVVVSVCPGSCNVVVNDDDDDGDIHHPPCNVSND

Radius of gyration: 20.3 Å; chains: 1; bounding box: 40×37×57 Å

Secondary structure (DSSP, 8-state):
-EE-SS---HHHHHHHHHHHHHHHHTTSEEEEEEETTSSBEEEEE--SSHHHHHHHHHTSHHHHTTSEE------EE--TTHHHHT---HHHHHHHT--------HHHHHHHHHT----TT--HHHHHHHHHHHHHHHHHHHHTTSEEEEEEEETTEEEEEEE--SSHHHHHHHHHTSHHHHTTS-------EEE--GGGGG-

pLDDT: mean 79.19, std 17.15, range [36.06, 96.75]

=== Feature glossary ===
Key to the feature types in this record:

pLDDT. pLDDT is the predicted lDDT-Cα score: AlphaFold's confidence that the local environment of each residue (all inter-atomic distances within 15 Å) is correctly placed. It is a per-residue number between 0 and 100, with higher meaning more reliable.

Radius of gyration, Cα contacts, bounding box. The geometric summary reports three shape descriptors. Rg (radius of gyration) measures how spread out the Cα atoms are about their centre of mass; compact globular proteins have small Rg, elongated or unfolded ones large. Cα contacts (<8 Å, |i−j|>4) count long-range residue pairs in spatial proximity — high for tightly packed folds, near zero for rods or random coil. The bounding-box extents give the protein's footprint along x, y, z in Å.

Backbone torsions (φ/ψ). Backbone dihedral angles. Every residue except chain termini has a φ (preceding-C → N → Cα → C) and a ψ (N → Cα → C → next-N). They are reported in degrees following the IUPAC sign convention. Secondary structure is essentially a statement about which (φ, ψ) basin each residue occupies.

Contact-map, Ramachandran, and PAE plots. Plot images: a contact map (which residues are close in 3D, as an N×N binary image), a Ramachandran scatter (backbone torsion angles, revealing secondary-structure composition at a glance), and — for AlphaFold structures — a PAE heatmap (pairwise prediction confidence).

Predicted aligned error. Predicted Aligned Error (PAE) is an AlphaFold confidence matrix: entry (i, j) is the expected error in the position of residue j, in ångströms, when the prediction is superimposed on the true structure at residue i. Low PAE within a block of residues means that block is internally rigid and well-predicted; high PAE between two blocks means their relative placement is uncertain even if each block individually is confident.

Secondary structure (3-state, P-SEA). Three-state secondary structure (P-SEA) collapses the eight DSSP classes into helix (a), strand (b), and coil (c). P-SEA assigns these from Cα geometry alone — distances and angles — without requiring backbone oxygens, so it works on any Cα trace.

Solvent-accessible surface area. Solvent-accessible surface area (SASA) is the area in Å² traced out by the centre of a 1.4 Å probe sphere (a water molecule) rolled over the protein's van der Waals surface (Shrake–Rupley / Lee–Richards construction). Buried residues have near-zero SASA; fully exposed residues can exceed 200 Å². The total SASA scales roughly with the number of surface residues.

Foldseek 3Di. The Foldseek 3Di string encodes local tertiary geometry as a 20-letter alphabet — one character per residue — derived from the relative positions of nearby Cα atoms. Unlike the amino-acid sequence, 3Di is a direct function of the 3D structure, so two proteins with the same fold have similar 3Di strings even at low sequence identity.

B-factor. For experimental (PDB) structures, the B-factor (temperature factor) quantifies the positional spread of each atom in the crystal — a combination of thermal vibration and static disorder — in units of Å². High B-factors mark flexible loops or poorly resolved regions; low B-factors mark the rigid, well-ordered core.

mmCIF coordinates. The mmCIF block holds the 3D Cartesian coordinates of each backbone atom (N, Cα, C, O) in ångströms. mmCIF is the PDB's canonical archive format — a tagged-loop text representation of the atomic model.

InterPro / GO / CATH / organism. Functional annotations link the protein to curated databases. InterPro entries identify conserved domains and families by matching the sequence against member-database signatures (Pfam, PROSITE, CDD, …). Gene Ontology (GO) terms describe molecular function, biological process, and cellular component in a controlled vocabulary. CATH places the structure in a hierarchical fold classification (Class/Architecture/Topology/Homologous-superfamily). The organism is the source species.

Rendered structure images. Structure images are PyMOL renders from six orthogonal camera directions. Cartoon representation draws helices as coils and strands as arrows; sticks shows the backbone as bonds; surface shows the solvent-excluded envelope. Rainbow coloring maps sequence position to hue (blue→red, N→C); chain coloring assigns a distinct color per polypeptide.

Sequence. This is the polypeptide sequence — one letter per residue, N-terminus first. Length ranges from a few dozen residues for small domains to over a thousand for large multi-domain proteins.

Secondary structure (8-state, DSSP). The SS8 string is DSSP's per-residue secondary-structure call. α-helix (H) means an i→i+4 H-bond ladder; β-strand (E) means the residue participates in a β-sheet; 3₁₀ (G) and π (I) are tighter and wider helices; T/S are turns/bends; '-' is loop.

Nearest PDB structures. Structural nearest neighbors (via Foldseek easy-search vs the PDB). Reported per hit: target PDB id, E-value, and alignment TM-score. A TM-score above ~0.5 is the conventional threshold for 'same fold'.